Protein AF-A0A2N0WWR6-F1 (afdb_monomer_lite)

Structure (mmCIF, N/CA/C/O backbone):
data_AF-A0A2N0WWR6-F1
#
_entry.id   AF-A0A2N0WWR6-F1
#
loop_
_atom_site.group_PDB
_atom_site.id
_atom_site.type_symbol
_atom_site.label_atom_id
_atom_site.label_alt_id
_atom_site.label_comp_id
_atom_site.label_asym_id
_atom_site.label_entity_id
_atom_site.label_seq_id
_atom_site.pdbx_PDB_ins_code
_atom_site.Cartn_x
_atom_site.Cartn_y
_atom_site.Cartn_z
_atom_site.occupancy
_atom_site.B_iso_or_equiv
_atom_site.auth_seq_id
_atom_site.auth_comp_id
_atom_site.auth_asym_id
_atom_site.auth_atom_id
_atom_site.pdbx_PDB_model_num
ATOM 1 N N . MET A 1 1 ? 65.652 14.682 43.626 1.00 34.81 1 MET A N 1
ATOM 2 C CA . MET A 1 1 ? 66.755 14.558 42.649 1.00 34.81 1 MET A CA 1
ATOM 3 C C . MET A 1 1 ? 66.438 13.355 41.767 1.00 34.81 1 MET A C 1
ATOM 5 O O . MET A 1 1 ? 66.188 12.308 42.342 1.00 34.81 1 MET A O 1
ATOM 9 N N . ILE A 1 2 ? 66.451 13.535 40.434 1.00 35.78 2 ILE A N 1
ATOM 10 C CA . ILE A 1 2 ? 66.344 12.515 39.355 1.00 35.78 2 ILE A CA 1
ATOM 11 C C . ILE A 1 2 ? 64.888 12.050 39.078 1.00 35.78 2 ILE A C 1
ATOM 13 O O . ILE A 1 2 ? 64.318 11.355 39.902 1.00 35.78 2 ILE A O 1
ATOM 17 N N . ILE A 1 3 ? 64.113 12.521 38.082 1.00 35.75 3 ILE A N 1
ATOM 18 C CA . ILE A 1 3 ? 64.257 12.740 36.617 1.00 35.75 3 ILE A CA 1
ATOM 19 C C . ILE A 1 3 ? 64.211 11.442 35.775 1.00 35.75 3 ILE A C 1
ATOM 21 O O . ILE A 1 3 ? 65.162 10.674 35.818 1.00 35.75 3 ILE A O 1
ATOM 25 N N . LYS A 1 4 ? 63.184 11.375 34.890 1.00 35.47 4 LYS A N 1
ATOM 26 C CA . LYS A 1 4 ? 63.048 10.604 33.616 1.00 35.47 4 LYS A CA 1
ATOM 27 C C . LYS A 1 4 ? 62.853 9.081 33.774 1.00 35.47 4 LYS A C 1
ATOM 29 O O . LYS A 1 4 ? 63.454 8.486 34.644 1.00 35.47 4 LYS A O 1
ATOM 34 N N . THR A 1 5 ? 62.018 8.351 33.030 1.00 41.00 5 THR A N 1
ATOM 35 C CA . THR A 1 5 ? 61.467 8.436 31.660 1.00 41.00 5 THR A CA 1
ATOM 36 C C . THR A 1 5 ? 60.422 7.320 31.519 1.00 41.00 5 THR A C 1
ATOM 38 O O . THR A 1 5 ? 60.720 6.216 31.956 1.00 41.00 5 THR A O 1
ATOM 41 N N . ALA A 1 6 ? 59.288 7.559 30.850 1.00 39.81 6 ALA A N 1
ATOM 42 C CA . ALA A 1 6 ? 58.619 6.584 29.965 1.00 39.81 6 ALA A CA 1
ATOM 43 C C . ALA A 1 6 ? 57.331 7.202 29.389 1.00 39.81 6 ALA A C 1
ATOM 45 O O . ALA A 1 6 ? 56.219 6.834 29.748 1.00 39.81 6 ALA A O 1
ATOM 46 N N . ILE A 1 7 ? 57.488 8.181 28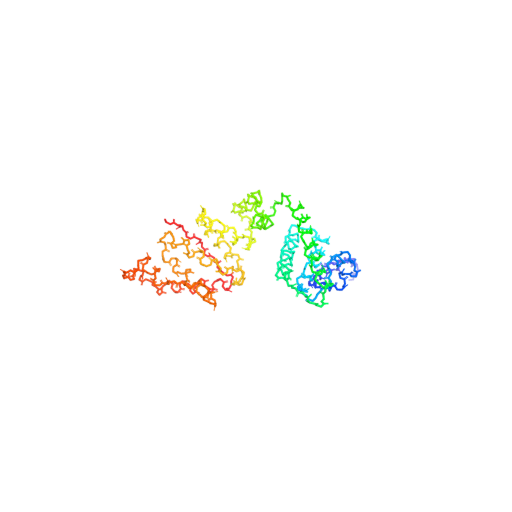.497 1.00 49.16 7 ILE A N 1
ATOM 47 C CA . ILE A 1 7 ? 56.442 8.523 27.530 1.00 49.16 7 ILE A CA 1
ATOM 48 C C . ILE A 1 7 ? 56.764 7.667 26.309 1.00 49.16 7 ILE A C 1
ATOM 50 O O . ILE A 1 7 ? 57.665 8.000 25.541 1.00 49.16 7 ILE A O 1
ATOM 54 N N . GLN A 1 8 ? 56.096 6.523 26.183 1.00 42.00 8 GLN A N 1
ATOM 55 C CA . GLN A 1 8 ? 56.099 5.740 24.955 1.00 42.00 8 GLN A CA 1
ATOM 56 C C . GLN A 1 8 ? 54.692 5.718 24.369 1.00 42.00 8 GLN A C 1
ATOM 58 O O . GLN A 1 8 ? 53.724 5.325 25.011 1.00 42.00 8 GLN A O 1
ATOM 63 N N . LEU A 1 9 ? 54.657 6.228 23.140 1.00 49.41 9 LEU A N 1
ATOM 64 C CA . LEU A 1 9 ? 53.650 6.130 22.099 1.00 49.41 9 LEU A CA 1
ATOM 65 C C . LEU A 1 9 ? 52.496 5.152 22.372 1.00 49.41 9 LEU A C 1
ATOM 67 O O . LEU A 1 9 ? 52.668 3.937 22.371 1.00 49.41 9 LEU A O 1
ATOM 71 N N . SER A 1 10 ? 51.282 5.690 22.398 1.00 40.28 10 SER A N 1
ATOM 72 C CA . SER A 1 10 ? 50.132 5.005 21.811 1.00 40.28 10 SER A CA 1
ATOM 73 C C . SER A 1 10 ? 49.439 5.977 20.871 1.00 40.28 10 SER A C 1
ATOM 75 O O . SER A 1 10 ? 48.631 6.813 21.265 1.00 40.28 10 SER A O 1
ATOM 77 N N . ILE A 1 11 ? 49.852 5.882 19.607 1.00 52.00 11 ILE A N 1
ATOM 78 C CA . ILE A 1 11 ? 49.141 6.387 18.437 1.00 52.00 11 ILE A CA 1
ATOM 79 C C . ILE A 1 11 ? 47.843 5.576 18.372 1.00 52.00 11 ILE A C 1
ATOM 81 O O . ILE A 1 11 ? 47.809 4.483 17.813 1.00 52.00 11 ILE A O 1
ATOM 85 N N . VAL A 1 12 ? 46.786 6.064 19.019 1.00 49.03 12 VAL A N 1
ATOM 86 C CA . VAL A 1 12 ? 45.444 5.499 18.865 1.00 49.03 12 VAL A CA 1
ATOM 87 C C . VAL A 1 12 ? 44.827 6.139 17.631 1.00 49.03 12 VAL A C 1
ATOM 89 O O . VAL A 1 12 ? 44.309 7.248 17.671 1.00 49.03 12 VAL A O 1
ATOM 92 N N . SER A 1 13 ? 45.009 5.428 16.519 1.00 54.25 13 SER A N 1
ATOM 93 C CA . SER A 1 13 ? 44.052 5.216 15.431 1.00 54.25 13 SER A CA 1
ATOM 94 C C . SER A 1 13 ? 42.841 6.165 15.414 1.00 54.25 13 SER A C 1
ATOM 96 O O . SER A 1 13 ? 41.765 5.841 15.912 1.00 54.25 13 SER A O 1
ATOM 98 N N . VAL A 1 14 ? 43.017 7.333 14.790 1.00 55.16 14 VAL A N 1
ATOM 99 C CA . VAL A 1 14 ? 41.922 8.186 14.302 1.00 55.16 14 VAL A CA 1
ATOM 100 C C . VAL A 1 14 ? 41.937 8.100 12.779 1.00 55.16 14 VAL A C 1
ATOM 102 O O . VAL A 1 14 ? 42.359 9.019 12.091 1.00 55.16 14 VAL A O 1
ATOM 105 N N . THR A 1 15 ? 41.532 6.952 12.240 1.00 52.91 15 THR A N 1
ATOM 106 C CA . THR A 1 15 ? 41.285 6.773 10.800 1.00 52.91 15 THR A CA 1
ATOM 107 C C . THR A 1 15 ? 40.199 5.724 10.592 1.00 52.91 15 THR A C 1
ATOM 109 O O . THR A 1 15 ? 40.488 4.615 10.158 1.00 52.91 15 THR A O 1
ATOM 112 N N . MET A 1 16 ? 38.946 6.047 10.933 1.00 51.59 16 MET A N 1
ATOM 113 C CA . MET A 1 16 ? 37.780 5.314 10.410 1.00 51.59 16 MET A CA 1
ATOM 114 C C . MET A 1 16 ? 36.457 6.075 10.616 1.00 51.59 16 MET A C 1
ATOM 116 O O . MET A 1 16 ? 35.507 5.564 11.193 1.00 51.59 16 MET A O 1
ATOM 120 N N . LEU A 1 17 ? 36.383 7.325 10.147 1.00 51.38 17 LEU A N 1
ATOM 121 C CA . LEU A 1 17 ? 35.126 8.095 10.116 1.00 51.38 17 LEU A CA 1
ATOM 122 C C . LEU A 1 17 ? 34.870 8.756 8.754 1.00 51.38 17 LEU A C 1
ATOM 124 O O . LEU A 1 17 ? 34.365 9.869 8.683 1.00 51.38 17 LEU A O 1
ATOM 128 N N . LEU A 1 18 ? 35.211 8.077 7.655 1.00 52.59 18 LEU A N 1
ATOM 129 C CA . LEU A 1 18 ? 34.896 8.547 6.301 1.00 52.59 18 LEU A CA 1
ATOM 130 C C . LEU A 1 18 ? 34.497 7.384 5.382 1.00 52.59 18 LEU A C 1
ATOM 132 O O . LEU A 1 18 ? 35.187 7.104 4.414 1.00 52.59 18 LEU A O 1
ATOM 136 N N . THR A 1 19 ? 33.388 6.703 5.681 1.00 51.00 19 THR A N 1
ATOM 137 C CA . THR A 1 19 ? 32.567 6.007 4.664 1.00 51.00 19 THR A CA 1
ATOM 138 C C . THR A 1 19 ? 31.103 5.968 5.116 1.00 51.00 19 THR A C 1
ATOM 140 O O . THR A 1 19 ? 30.573 4.944 5.517 1.00 51.00 19 THR A O 1
ATOM 143 N N . ALA A 1 20 ? 30.443 7.123 5.097 1.00 45.06 20 ALA A N 1
ATOM 144 C CA . ALA A 1 20 ? 28.981 7.205 5.109 1.00 45.06 20 ALA A CA 1
ATOM 145 C C . ALA A 1 20 ? 28.569 8.553 4.507 1.00 45.06 20 ALA A C 1
ATOM 147 O O . ALA A 1 20 ? 28.071 9.445 5.185 1.00 45.06 20 ALA A O 1
ATOM 148 N N . CYS A 1 21 ? 28.872 8.731 3.225 1.00 45.75 21 CYS A N 1
ATOM 149 C CA . CYS A 1 21 ? 28.360 9.840 2.433 1.00 45.75 21 CYS A CA 1
ATOM 150 C C . CYS A 1 21 ? 27.962 9.279 1.066 1.00 45.75 21 CYS A C 1
ATOM 152 O O . CYS A 1 21 ? 28.586 9.575 0.059 1.00 45.75 21 CYS A O 1
ATOM 154 N N . ASP A 1 22 ? 26.969 8.391 1.058 1.00 41.00 22 ASP A N 1
ATOM 155 C CA . ASP A 1 22 ? 26.228 8.043 -0.166 1.00 41.00 22 ASP A CA 1
ATOM 156 C C . ASP A 1 22 ? 24.753 8.461 -0.011 1.00 41.00 22 ASP A C 1
ATOM 158 O O . ASP A 1 22 ? 23.812 7.844 -0.500 1.00 41.00 22 ASP A O 1
ATOM 162 N N . SER A 1 23 ? 24.542 9.537 0.752 1.00 39.34 23 SER A N 1
ATOM 163 C CA . SER A 1 23 ? 23.249 10.180 0.920 1.00 39.34 23 SER A CA 1
ATOM 164 C C . SER A 1 23 ? 22.913 10.945 -0.362 1.00 39.34 23 SER A C 1
ATOM 166 O O . SER A 1 23 ? 23.506 11.991 -0.625 1.00 39.34 23 SER A O 1
ATOM 168 N N . PHE A 1 24 ? 21.936 10.424 -1.108 1.00 39.66 24 PHE A N 1
ATOM 169 C CA . PHE A 1 24 ? 21.322 10.994 -2.315 1.00 39.66 24 PHE A CA 1
ATOM 170 C C . PHE A 1 24 ? 22.119 10.836 -3.618 1.00 39.66 24 PHE A C 1
ATOM 172 O O . PHE A 1 24 ? 22.445 11.816 -4.290 1.00 39.66 24 PHE A O 1
ATOM 179 N N . ARG A 1 25 ? 22.323 9.588 -4.061 1.00 50.16 25 ARG A N 1
ATOM 180 C CA . ARG A 1 25 ? 22.586 9.297 -5.480 1.00 50.16 25 ARG A CA 1
ATOM 181 C C . ARG A 1 25 ? 21.339 9.615 -6.306 1.00 50.16 25 ARG A C 1
ATOM 183 O O . ARG A 1 25 ? 20.580 8.733 -6.672 1.00 50.16 25 ARG A O 1
ATOM 190 N N . ASN A 1 26 ? 21.097 10.888 -6.600 1.00 54.91 26 ASN A N 1
ATOM 191 C CA . ASN A 1 26 ? 20.260 11.264 -7.735 1.00 54.91 26 ASN A CA 1
ATOM 192 C C . ASN A 1 26 ? 21.135 11.172 -8.982 1.00 54.91 26 ASN A C 1
ATOM 194 O O . ASN A 1 26 ? 21.568 12.194 -9.515 1.00 54.91 26 ASN A O 1
ATOM 198 N N . ASP A 1 27 ? 21.450 9.942 -9.396 1.00 71.56 27 ASP A N 1
ATOM 199 C CA . ASP A 1 27 ? 22.307 9.724 -10.553 1.00 71.56 27 ASP A CA 1
ATOM 200 C C . ASP A 1 27 ? 21.646 10.382 -11.776 1.00 71.56 27 ASP A C 1
ATOM 202 O O . ASP A 1 27 ? 20.504 10.083 -12.165 1.00 71.56 27 ASP A O 1
ATOM 206 N N . ASP A 1 28 ? 22.346 11.380 -12.326 1.00 85.88 28 ASP A N 1
ATOM 207 C CA . ASP A 1 28 ? 21.869 12.115 -13.486 1.00 85.88 28 ASP A CA 1
ATOM 208 C C . ASP A 1 28 ? 21.715 11.146 -14.657 1.00 85.88 28 ASP A C 1
ATOM 210 O O . ASP A 1 28 ? 22.593 10.330 -14.943 1.00 85.88 28 ASP A O 1
ATOM 214 N N . ILE A 1 29 ? 20.595 11.257 -15.372 1.00 89.81 29 ILE A N 1
ATOM 215 C CA . ILE A 1 29 ? 20.265 10.326 -16.452 1.00 89.81 29 ILE A CA 1
ATOM 216 C C . ILE A 1 29 ? 21.329 10.343 -17.553 1.00 89.81 29 ILE A C 1
ATOM 218 O O . ILE A 1 29 ? 21.577 9.316 -18.179 1.00 89.81 29 ILE A O 1
ATOM 222 N N . ASN A 1 30 ? 21.976 11.491 -17.793 1.00 90.06 30 ASN A N 1
ATOM 223 C CA . ASN A 1 30 ? 23.023 11.572 -18.805 1.00 90.06 30 ASN A CA 1
ATOM 224 C C . ASN A 1 30 ? 24.281 10.829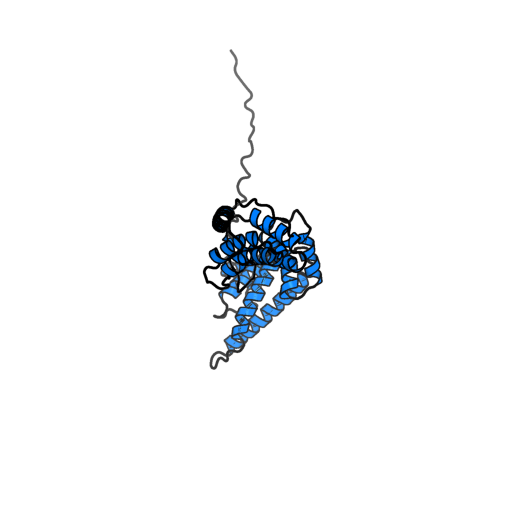 -18.356 1.00 90.06 30 ASN A C 1
ATOM 226 O O . ASN A 1 30 ? 24.912 10.192 -19.194 1.00 90.06 30 ASN A O 1
ATOM 230 N N . SER A 1 31 ? 24.614 10.870 -17.063 1.00 91.19 31 SER A N 1
ATOM 231 C CA . SER A 1 31 ? 25.711 10.083 -16.492 1.00 91.19 31 SER A CA 1
ATOM 232 C C . SER A 1 31 ? 25.425 8.587 -16.609 1.00 91.19 31 SER A C 1
ATOM 234 O O . SER A 1 31 ? 26.233 7.870 -17.191 1.00 91.19 31 SER A O 1
ATOM 236 N N . ILE A 1 32 ? 24.230 8.134 -16.204 1.00 93.69 32 ILE A N 1
ATOM 237 C CA . ILE A 1 32 ? 23.824 6.723 -16.341 1.00 93.69 32 ILE A CA 1
ATOM 238 C C . ILE A 1 32 ? 23.940 6.263 -17.799 1.00 93.69 32 ILE A C 1
ATOM 240 O O . ILE A 1 32 ? 24.565 5.247 -18.083 1.00 93.69 32 ILE A O 1
ATOM 244 N N . CYS A 1 33 ? 23.384 7.024 -18.747 1.00 94.00 33 CYS A N 1
ATOM 245 C CA . CYS A 1 33 ? 23.435 6.653 -20.162 1.00 94.00 33 CYS A CA 1
ATOM 246 C C . CYS A 1 33 ? 24.838 6.754 -20.777 1.00 94.00 33 CYS A C 1
ATOM 248 O O . CYS A 1 33 ? 25.080 6.158 -21.825 1.00 94.00 33 CYS A O 1
ATOM 250 N N . LYS A 1 34 ? 25.747 7.534 -20.186 1.00 92.94 34 LYS A N 1
ATOM 251 C CA . LYS A 1 34 ? 27.145 7.607 -20.620 1.00 92.94 34 LYS A CA 1
ATOM 252 C C . LYS A 1 34 ? 27.920 6.377 -20.152 1.00 92.94 34 LYS A C 1
ATOM 254 O O . LYS A 1 34 ? 28.684 5.823 -20.937 1.00 92.94 34 LYS A O 1
ATOM 259 N N . ASP A 1 35 ? 27.700 5.963 -18.908 1.00 92.00 35 ASP A N 1
ATOM 260 C CA . ASP A 1 35 ? 28.447 4.879 -18.266 1.00 92.00 35 ASP A CA 1
ATOM 261 C C . ASP A 1 35 ? 27.850 3.492 -18.566 1.00 92.00 35 ASP A C 1
ATOM 263 O O . ASP A 1 35 ? 28.549 2.483 -18.530 1.00 92.00 35 ASP A O 1
ATOM 267 N N . SER A 1 36 ? 26.554 3.420 -18.879 1.00 93.12 36 SER A N 1
ATOM 268 C CA . SER A 1 36 ? 25.828 2.203 -19.270 1.00 93.12 36 SER A CA 1
ATOM 269 C C . SER A 1 36 ? 24.854 2.502 -20.423 1.00 93.12 36 SER A C 1
ATOM 271 O O . SER A 1 36 ? 23.633 2.542 -20.225 1.00 93.12 36 SER A O 1
ATOM 273 N N . PRO A 1 37 ? 25.367 2.762 -21.643 1.00 94.19 37 PRO A N 1
ATOM 274 C CA . PRO A 1 37 ? 24.555 3.156 -22.796 1.00 94.19 37 PRO A CA 1
ATOM 275 C C . PRO A 1 37 ? 23.486 2.126 -23.180 1.00 94.19 37 PRO A C 1
ATOM 277 O O . PRO A 1 37 ? 22.426 2.502 -23.687 1.00 94.19 37 PRO A O 1
ATOM 280 N N . GLU A 1 38 ? 23.715 0.846 -22.896 1.00 93.06 38 GLU A N 1
ATOM 281 C CA . GLU A 1 38 ? 22.763 -0.241 -23.117 1.00 93.06 38 GLU A CA 1
ATOM 282 C C . GLU A 1 38 ? 21.457 -0.077 -22.327 1.00 93.06 38 GLU A C 1
ATOM 284 O O . GLU A 1 38 ? 20.413 -0.492 -22.818 1.00 93.06 38 GLU A O 1
ATOM 289 N N . LEU A 1 39 ? 21.475 0.600 -21.170 1.00 93.88 39 LEU A N 1
ATOM 290 C CA . LEU A 1 39 ? 20.269 0.858 -20.368 1.00 93.88 39 LEU A CA 1
ATOM 291 C C . LEU A 1 39 ? 19.348 1.914 -20.995 1.00 93.88 39 LEU A C 1
ATOM 293 O O . LEU A 1 39 ? 18.201 2.073 -20.574 1.00 93.88 39 LEU A O 1
ATOM 297 N N . CYS A 1 40 ? 19.856 2.668 -21.972 1.00 94.25 40 CYS A N 1
ATOM 298 C CA . CYS A 1 40 ? 19.168 3.805 -22.575 1.00 94.25 40 CYS A CA 1
ATOM 299 C C . CYS A 1 40 ? 18.901 3.644 -24.073 1.00 94.25 40 CYS A C 1
ATOM 301 O O . CYS A 1 40 ? 18.028 4.340 -24.602 1.00 94.25 40 CYS A O 1
ATOM 303 N N . ALA A 1 41 ? 19.690 2.814 -24.760 1.00 92.50 41 ALA A N 1
ATOM 304 C CA . ALA A 1 41 ? 19.685 2.691 -26.214 1.00 92.50 41 ALA A CA 1
ATOM 305 C C . ALA A 1 41 ? 18.438 1.972 -26.754 1.00 92.50 41 ALA A C 1
ATOM 307 O O . ALA A 1 41 ? 17.947 2.325 -27.827 1.00 92.50 41 ALA A O 1
ATOM 308 N N . ASP A 1 42 ? 17.920 1.005 -26.000 1.00 92.38 42 ASP A N 1
ATOM 309 C CA . ASP A 1 42 ? 16.758 0.173 -26.332 1.00 92.38 42 ASP A CA 1
ATOM 310 C C . ASP A 1 42 ? 15.404 0.849 -26.039 1.00 92.38 42 ASP A C 1
ATOM 312 O O . ASP A 1 42 ? 14.374 0.412 -26.552 1.00 92.38 42 ASP A O 1
ATOM 316 N N . ILE A 1 43 ? 15.403 1.950 -25.275 1.00 93.50 43 ILE A N 1
ATOM 317 C CA . ILE A 1 43 ? 14.218 2.771 -24.998 1.00 93.50 43 ILE A CA 1
ATOM 318 C C . ILE A 1 43 ? 14.393 4.167 -25.607 1.00 93.50 43 ILE A C 1
ATOM 320 O O . ILE A 1 43 ? 15.053 5.064 -25.059 1.00 93.50 43 ILE A O 1
ATOM 324 N N . HIS A 1 44 ? 13.739 4.402 -26.741 1.00 92.69 44 HIS A N 1
ATOM 325 C CA . HIS A 1 44 ? 13.858 5.624 -27.524 1.00 92.69 44 HIS A CA 1
ATOM 326 C C . HIS A 1 44 ? 13.397 6.876 -26.772 1.00 92.69 44 HIS A C 1
ATOM 328 O O . HIS A 1 44 ? 12.395 6.893 -26.053 1.00 92.69 44 HIS A O 1
ATOM 334 N N . LYS A 1 45 ? 14.101 7.987 -27.013 1.00 91.12 45 LYS A N 1
ATOM 335 C CA . LYS A 1 45 ? 13.694 9.313 -26.543 1.00 91.12 45 LYS A CA 1
ATOM 336 C C . LYS A 1 45 ? 12.535 9.833 -27.397 1.00 91.12 45 LYS A C 1
ATOM 338 O O . LYS A 1 45 ? 12.727 10.229 -28.548 1.00 91.12 45 LYS A O 1
ATOM 343 N N . ILE A 1 46 ? 11.346 9.859 -26.807 1.00 87.44 46 ILE A N 1
ATOM 344 C CA . ILE A 1 46 ? 10.146 10.506 -27.346 1.00 87.44 46 ILE A CA 1
ATOM 345 C C . ILE A 1 46 ? 9.643 11.560 -26.349 1.00 87.44 46 ILE A C 1
ATOM 347 O O . ILE A 1 46 ? 10.083 11.598 -25.201 1.00 87.44 46 ILE A O 1
ATOM 351 N N . GLY A 1 47 ? 8.774 12.467 -26.801 1.00 84.81 47 GLY A N 1
ATOM 352 C CA . GLY A 1 47 ? 8.189 13.485 -25.918 1.00 84.81 47 GLY A CA 1
ATOM 353 C C . GLY A 1 47 ? 7.187 12.909 -24.913 1.00 84.81 47 GLY A C 1
ATOM 354 O O . GLY A 1 47 ? 7.024 13.460 -23.831 1.00 84.81 47 GLY A O 1
ATOM 355 N N . ASP A 1 48 ? 6.544 11.796 -25.266 1.00 85.94 48 ASP A N 1
ATOM 356 C CA . ASP A 1 48 ? 5.554 11.113 -24.430 1.00 85.94 48 ASP A CA 1
ATOM 357 C C . ASP A 1 48 ? 6.241 10.313 -23.321 1.00 85.94 48 ASP A C 1
ATOM 359 O O . ASP A 1 48 ? 7.338 9.792 -23.527 1.00 85.94 48 ASP A O 1
ATOM 363 N N . CYS A 1 49 ? 5.603 10.202 -22.154 1.00 91.62 49 CYS A N 1
ATOM 364 C CA . CYS A 1 49 ? 6.076 9.356 -21.052 1.00 91.62 49 CYS A CA 1
ATOM 365 C C . CYS A 1 49 ? 7.548 9.592 -20.663 1.00 91.62 49 CYS A C 1
ATOM 367 O O . CYS A 1 49 ? 8.222 8.692 -20.167 1.00 91.62 49 CYS A O 1
ATOM 369 N N . ARG A 1 50 ? 8.078 10.805 -20.896 1.00 92.62 50 ARG A N 1
ATOM 370 C CA . ARG A 1 50 ? 9.500 11.128 -20.691 1.00 92.62 50 ARG A CA 1
ATOM 371 C C . ARG A 1 50 ? 9.944 10.880 -19.248 1.00 92.62 50 ARG A C 1
ATOM 373 O O . ARG A 1 50 ? 11.055 10.396 -19.029 1.00 92.62 50 ARG A O 1
ATOM 380 N N . PHE A 1 51 ? 9.096 11.229 -18.281 1.00 93.38 51 PHE A N 1
ATOM 381 C CA . PHE A 1 51 ? 9.382 11.028 -16.862 1.00 93.38 51 PHE A CA 1
ATOM 382 C C . PHE A 1 51 ? 9.448 9.539 -16.520 1.00 93.38 51 PHE A C 1
ATOM 384 O O . PHE A 1 51 ? 10.480 9.101 -16.025 1.00 93.38 51 PHE A O 1
ATOM 391 N N . LYS A 1 52 ? 8.440 8.755 -16.923 1.00 95.50 52 LYS A N 1
ATOM 392 C CA . LYS A 1 52 ? 8.410 7.293 -16.743 1.00 95.50 52 LYS A CA 1
ATOM 393 C C . LYS A 1 52 ? 9.570 6.572 -17.442 1.00 95.50 52 LYS A C 1
ATOM 395 O O . LYS A 1 52 ? 10.211 5.707 -16.869 1.00 95.50 52 LYS A O 1
ATOM 400 N N . ARG A 1 53 ? 9.971 7.018 -18.639 1.00 95.31 53 ARG A N 1
ATOM 401 C CA . ARG A 1 53 ? 11.207 6.526 -19.279 1.00 95.31 53 ARG A CA 1
ATOM 402 C C . ARG A 1 53 ? 12.431 6.732 -18.380 1.00 95.31 53 ARG A C 1
ATOM 404 O O . ARG A 1 53 ? 13.335 5.908 -18.361 1.00 95.31 53 ARG A O 1
ATOM 411 N N . THR A 1 54 ? 12.507 7.874 -17.702 1.00 94.62 54 THR A N 1
ATOM 412 C CA . THR A 1 54 ? 13.664 8.213 -16.865 1.00 94.62 54 THR A CA 1
ATOM 413 C C . THR A 1 54 ? 13.686 7.356 -15.604 1.00 94.62 54 THR A C 1
ATOM 415 O O . THR A 1 54 ? 14.759 6.918 -15.199 1.00 94.62 54 THR A O 1
ATOM 418 N N . THR A 1 55 ? 12.525 7.090 -15.008 1.00 95.75 55 THR A N 1
ATOM 419 C CA . THR A 1 55 ? 12.418 6.241 -13.820 1.00 95.75 55 THR A CA 1
ATOM 420 C C . THR A 1 55 ? 12.710 4.775 -14.144 1.00 95.75 55 THR A C 1
ATOM 422 O O . THR A 1 55 ? 13.521 4.185 -13.438 1.00 95.75 55 THR A O 1
ATOM 425 N N . VAL A 1 56 ? 12.241 4.242 -15.282 1.00 96.94 56 VAL A N 1
ATOM 426 C CA . VAL A 1 56 ? 12.641 2.903 -15.769 1.00 96.94 56 VAL A CA 1
ATOM 427 C C . VAL A 1 56 ? 14.155 2.784 -15.918 1.00 96.94 56 VAL A C 1
ATOM 429 O O . VAL A 1 56 ? 14.745 1.829 -15.429 1.00 96.94 56 VAL A O 1
ATOM 432 N N . ILE A 1 57 ? 14.818 3.753 -16.558 1.00 96.50 57 ILE A N 1
ATOM 433 C CA . ILE A 1 57 ? 16.278 3.687 -16.747 1.00 96.50 57 ILE A CA 1
ATOM 434 C C . ILE A 1 57 ? 17.011 3.688 -15.400 1.00 96.50 57 ILE A C 1
ATOM 436 O O . ILE A 1 57 ? 17.966 2.934 -15.227 1.00 96.50 57 ILE A O 1
ATOM 440 N N . ARG A 1 58 ? 16.562 4.504 -14.439 1.00 96.00 58 ARG A N 1
ATOM 441 C CA . ARG A 1 58 ? 17.141 4.506 -13.089 1.00 96.00 58 ARG A CA 1
ATOM 442 C C . ARG A 1 58 ? 16.902 3.186 -12.369 1.00 96.00 58 ARG A C 1
ATOM 444 O O . ARG A 1 58 ? 17.836 2.655 -11.785 1.00 96.00 58 ARG A O 1
ATOM 451 N N . ALA A 1 59 ? 15.694 2.636 -12.441 1.00 96.31 59 ALA A N 1
ATOM 452 C CA . ALA A 1 59 ? 15.385 1.360 -11.811 1.00 96.31 59 ALA A CA 1
ATOM 453 C C . ALA A 1 59 ? 16.224 0.220 -12.404 1.00 96.31 59 ALA A C 1
ATOM 455 O O . ALA A 1 59 ? 16.815 -0.542 -11.649 1.00 96.31 59 ALA A O 1
ATOM 456 N N . ARG A 1 60 ? 16.386 0.177 -13.735 1.00 96.50 60 ARG A N 1
ATOM 457 C CA . ARG A 1 60 ? 17.292 -0.773 -14.406 1.00 96.50 60 ARG A CA 1
ATOM 458 C C . ARG A 1 60 ? 18.737 -0.612 -13.944 1.00 96.50 60 ARG A C 1
ATOM 460 O O . ARG A 1 60 ? 19.455 -1.593 -13.802 1.00 96.50 60 ARG A O 1
ATOM 467 N N . TYR A 1 61 ? 19.179 0.627 -13.739 1.00 96.00 61 TYR A N 1
ATOM 468 C CA . TYR A 1 61 ? 20.523 0.904 -13.250 1.00 96.00 61 TYR A CA 1
ATOM 469 C C . TYR A 1 61 ? 20.725 0.379 -11.823 1.00 96.00 61 TYR A C 1
ATOM 471 O O . TYR A 1 61 ? 21.689 -0.346 -11.598 1.00 96.00 61 TYR A O 1
ATOM 479 N N . TYR A 1 62 ? 19.811 0.669 -10.890 1.00 95.31 62 TYR A N 1
ATOM 480 C CA . TYR A 1 62 ? 19.912 0.175 -9.511 1.00 95.31 62 TYR A CA 1
ATOM 481 C C . TYR A 1 62 ? 19.795 -1.342 -9.410 1.00 95.31 62 TYR A C 1
ATOM 483 O O . TYR A 1 62 ? 20.572 -1.949 -8.684 1.00 95.31 62 TYR A O 1
ATOM 491 N N . ASP A 1 63 ? 18.907 -1.959 -10.187 1.00 95.44 63 ASP A N 1
ATOM 492 C CA . ASP A 1 63 ? 18.804 -3.419 -10.256 1.00 95.44 63 ASP A CA 1
ATOM 493 C C . ASP A 1 63 ? 20.106 -4.062 -10.769 1.00 95.44 63 ASP A C 1
ATOM 495 O O . ASP A 1 63 ? 20.528 -5.105 -10.282 1.00 95.44 63 ASP A O 1
ATOM 499 N N . LYS A 1 64 ? 20.819 -3.388 -11.686 1.00 94.38 64 LYS A N 1
ATOM 500 C CA . LYS A 1 64 ? 22.121 -3.837 -12.200 1.00 94.38 64 LYS A CA 1
ATOM 501 C C . LYS A 1 64 ? 23.261 -3.681 -11.187 1.00 94.38 64 LYS A C 1
ATOM 503 O O . LYS A 1 64 ? 24.111 -4.565 -11.101 1.00 94.38 64 LYS A O 1
ATOM 508 N N . ILE A 1 65 ? 23.353 -2.542 -10.494 1.00 94.31 65 ILE A N 1
ATOM 509 C CA . ILE A 1 65 ? 24.493 -2.253 -9.599 1.00 94.31 65 ILE A CA 1
ATOM 510 C C . ILE A 1 65 ? 24.303 -2.801 -8.182 1.00 94.31 65 ILE A C 1
ATOM 512 O O . ILE A 1 65 ? 25.287 -3.048 -7.489 1.00 94.31 65 ILE A O 1
ATOM 516 N N . GLU A 1 66 ? 23.054 -3.001 -7.769 1.00 94.69 66 GLU A N 1
ATOM 517 C CA . GLU A 1 66 ? 22.664 -3.522 -6.464 1.00 94.69 66 GLU A CA 1
ATOM 518 C C . GLU A 1 66 ? 21.482 -4.501 -6.630 1.00 94.69 66 GLU A C 1
ATOM 520 O O . GLU A 1 66 ? 20.341 -4.177 -6.277 1.00 94.69 66 GLU A O 1
ATOM 525 N N . PRO A 1 67 ? 21.723 -5.704 -7.189 1.00 93.81 67 PRO A N 1
ATOM 526 C CA . PRO A 1 67 ? 20.663 -6.688 -7.381 1.00 93.81 67 PRO A CA 1
ATOM 527 C C . PRO A 1 67 ? 20.034 -7.091 -6.043 1.00 93.81 67 PRO A C 1
ATOM 529 O O . PRO A 1 67 ? 20.717 -7.573 -5.137 1.00 93.81 67 PRO A O 1
ATOM 532 N N . SER A 1 68 ? 18.724 -6.893 -5.913 1.00 94.50 68 SER A N 1
ATOM 533 C CA . SER A 1 68 ? 17.938 -7.277 -4.737 1.00 94.50 68 SER A CA 1
ATOM 534 C C . SER A 1 68 ? 16.470 -7.452 -5.117 1.00 94.50 68 SER A C 1
ATOM 536 O O . SER A 1 68 ? 16.006 -6.831 -6.071 1.00 94.50 68 SER A O 1
ATOM 538 N N . GLU A 1 69 ? 15.709 -8.240 -4.353 1.00 92.81 69 GLU A N 1
ATOM 539 C CA . GLU A 1 69 ? 14.264 -8.408 -4.595 1.00 92.81 69 GLU A CA 1
ATOM 540 C C . GLU A 1 69 ? 13.506 -7.065 -4.490 1.00 92.81 69 GLU A C 1
ATOM 542 O O . GLU A 1 69 ? 12.536 -6.839 -5.215 1.00 92.81 69 GLU A O 1
ATOM 547 N N . ASP A 1 70 ? 13.988 -6.119 -3.670 1.00 92.25 70 ASP A N 1
ATOM 548 C CA . ASP A 1 70 ? 13.425 -4.765 -3.591 1.00 92.25 70 ASP A CA 1
ATOM 549 C C . ASP A 1 70 ? 13.687 -3.943 -4.863 1.00 92.25 70 ASP A C 1
ATOM 551 O O . ASP A 1 70 ? 12.757 -3.332 -5.398 1.00 92.25 70 ASP A O 1
ATOM 555 N N . ASN A 1 71 ? 14.918 -3.944 -5.387 1.00 95.06 71 ASN A N 1
ATOM 556 C CA . ASN A 1 71 ? 15.235 -3.247 -6.638 1.00 95.06 71 ASN A CA 1
ATOM 557 C C . ASN A 1 71 ? 14.562 -3.910 -7.848 1.00 95.06 71 ASN A C 1
ATOM 559 O O . ASN A 1 71 ? 14.013 -3.199 -8.692 1.00 95.06 71 ASN A O 1
ATOM 563 N N . GLN A 1 72 ? 14.456 -5.238 -7.859 1.00 95.88 72 GLN A N 1
ATOM 564 C CA . GLN A 1 72 ? 13.695 -5.988 -8.855 1.00 95.88 72 GLN A CA 1
ATOM 565 C C . GLN A 1 72 ? 12.210 -5.603 -8.827 1.00 95.88 72 GLN A C 1
ATOM 567 O O . GLN A 1 72 ? 11.629 -5.295 -9.869 1.00 95.88 72 GLN A O 1
ATOM 572 N N . ARG A 1 73 ? 11.592 -5.534 -7.641 1.00 95.31 73 ARG A N 1
ATOM 573 C CA . ARG A 1 73 ? 10.203 -5.079 -7.477 1.00 95.31 73 ARG A CA 1
ATOM 574 C C . ARG A 1 73 ? 10.016 -3.625 -7.917 1.00 95.31 73 ARG A C 1
ATOM 576 O O . ARG A 1 73 ? 8.997 -3.300 -8.524 1.00 95.31 73 ARG A O 1
ATOM 583 N N . LYS A 1 74 ? 10.966 -2.730 -7.620 1.00 95.44 74 LYS A N 1
ATOM 584 C CA . LYS A 1 74 ? 10.933 -1.340 -8.115 1.00 95.44 74 LYS A CA 1
ATOM 585 C C . LYS A 1 74 ? 10.996 -1.300 -9.639 1.00 95.44 74 LYS A C 1
ATOM 587 O O . LYS A 1 74 ? 10.190 -0.600 -10.238 1.00 95.44 74 LYS A O 1
ATOM 592 N N . LEU A 1 75 ? 11.887 -2.071 -10.262 1.00 97.38 75 LEU A N 1
ATOM 593 C CA . LEU A 1 75 ? 11.984 -2.155 -11.718 1.00 97.38 75 LEU A CA 1
ATOM 594 C C . LEU A 1 75 ? 10.678 -2.647 -12.351 1.00 97.38 75 LEU A C 1
ATOM 596 O O . LEU A 1 75 ? 10.195 -2.020 -13.291 1.00 97.38 75 LEU A O 1
ATOM 600 N N . LEU A 1 76 ? 10.072 -3.700 -11.800 1.00 97.31 76 LEU A N 1
ATOM 601 C CA . LEU A 1 76 ? 8.762 -4.186 -12.238 1.00 97.31 76 LEU A CA 1
ATOM 602 C C . LEU A 1 76 ? 7.682 -3.092 -12.157 1.00 97.31 76 LEU A C 1
ATOM 604 O O . LEU A 1 76 ? 6.969 -2.863 -13.130 1.00 97.31 76 LEU A O 1
ATOM 608 N N . ASN A 1 77 ? 7.589 -2.360 -11.042 1.00 95.94 77 ASN A N 1
ATOM 609 C CA . ASN A 1 77 ? 6.630 -1.253 -10.915 1.00 95.94 77 ASN A CA 1
ATOM 610 C C . ASN A 1 77 ? 6.874 -0.149 -11.958 1.00 95.94 77 ASN A C 1
ATOM 612 O O . ASN A 1 77 ? 5.934 0.320 -12.593 1.00 95.94 77 ASN A O 1
ATOM 616 N N . GLU A 1 78 ? 8.127 0.257 -12.163 1.00 97.56 78 GLU A N 1
ATOM 617 C CA . GLU A 1 78 ? 8.458 1.320 -13.118 1.00 97.56 78 GLU A CA 1
ATOM 618 C C . GLU A 1 78 ? 8.180 0.906 -14.569 1.00 97.56 78 GLU A C 1
ATOM 620 O O . GLU A 1 78 ? 7.751 1.733 -15.378 1.00 97.56 78 GLU A O 1
ATOM 625 N N . LEU A 1 79 ? 8.389 -0.372 -14.909 1.00 97.31 79 LEU A N 1
ATOM 626 C CA . LEU A 1 79 ? 8.022 -0.922 -16.214 1.00 97.31 79 LEU A CA 1
ATOM 627 C C . LEU A 1 79 ? 6.501 -0.920 -16.415 1.00 97.31 79 LEU A C 1
ATOM 629 O O . LEU A 1 79 ? 6.050 -0.455 -17.460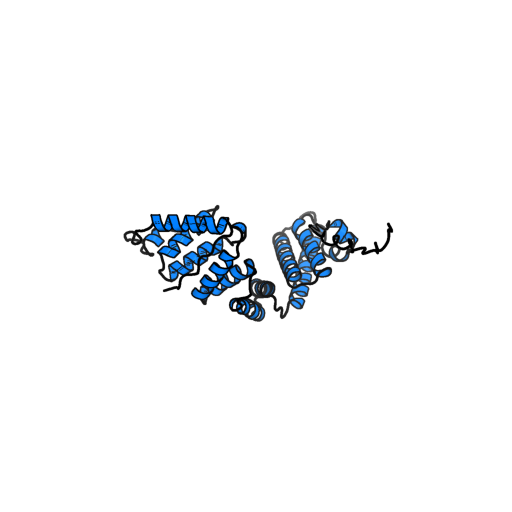 1.00 97.31 79 LEU A O 1
ATOM 633 N N . ASP A 1 80 ? 5.720 -1.341 -15.416 1.00 95.31 80 ASP A N 1
ATOM 634 C CA . ASP A 1 80 ? 4.246 -1.356 -15.460 1.00 95.31 80 ASP A CA 1
ATOM 635 C C . ASP A 1 80 ? 3.674 0.057 -15.681 1.00 95.31 80 ASP A C 1
ATOM 637 O O . ASP A 1 80 ? 2.846 0.304 -16.565 1.00 95.31 80 ASP A O 1
ATOM 641 N N . GLU A 1 81 ? 4.196 1.041 -14.946 1.00 95.75 81 GLU A N 1
ATOM 642 C CA . GLU A 1 81 ? 3.805 2.443 -15.104 1.00 95.75 81 GLU A CA 1
ATOM 643 C C . GLU A 1 81 ? 4.222 3.026 -16.462 1.00 95.75 81 GLU A C 1
ATOM 645 O O . GLU A 1 81 ? 3.524 3.877 -17.032 1.00 95.75 81 GLU A O 1
ATOM 650 N N . TYR A 1 82 ? 5.369 2.598 -16.995 1.00 96.06 82 TYR A N 1
ATOM 651 C CA . TYR A 1 82 ? 5.825 3.033 -18.308 1.00 96.06 82 TYR A CA 1
ATOM 652 C C . TYR A 1 82 ? 4.983 2.435 -19.436 1.00 96.06 82 TYR A C 1
ATOM 654 O O . TYR A 1 82 ? 4.573 3.178 -20.334 1.00 96.06 82 TYR A O 1
ATOM 662 N N . GLU A 1 83 ? 4.678 1.139 -19.368 1.00 94.50 83 GLU A N 1
ATOM 663 C CA . GLU A 1 83 ? 3.770 0.455 -20.291 1.00 94.50 83 GLU A CA 1
ATOM 664 C C . GLU A 1 83 ? 2.391 1.106 -20.288 1.00 94.50 83 GLU A C 1
ATOM 666 O O . GLU A 1 83 ? 1.923 1.521 -21.349 1.00 94.50 83 GLU A O 1
ATOM 671 N N . SER A 1 84 ? 1.806 1.306 -19.104 1.00 93.69 84 SER A N 1
ATOM 672 C CA . SER A 1 84 ? 0.505 1.962 -18.929 1.00 93.69 84 SER A CA 1
ATOM 673 C C . SER A 1 84 ? 0.482 3.356 -19.565 1.00 93.69 84 SER A C 1
ATOM 675 O O . SER A 1 84 ? -0.448 3.721 -20.287 1.00 93.69 84 SER A O 1
ATOM 677 N N . CYS A 1 85 ? 1.542 4.148 -19.366 1.00 93.94 85 CYS A N 1
ATOM 678 C CA . CYS A 1 85 ? 1.653 5.469 -19.982 1.00 93.94 85 CYS A CA 1
ATOM 679 C C . CYS A 1 85 ? 1.713 5.396 -21.519 1.00 93.94 85 CYS A C 1
ATOM 681 O O . CYS A 1 85 ? 1.096 6.209 -22.216 1.00 93.94 85 CYS A O 1
ATOM 683 N N . LEU A 1 86 ? 2.471 4.442 -22.069 1.00 92.75 86 LEU A N 1
ATOM 684 C CA . LEU A 1 86 ? 2.609 4.271 -23.513 1.00 92.75 86 LEU A CA 1
ATOM 685 C C . LEU A 1 86 ? 1.313 3.758 -24.147 1.00 92.75 86 LEU A C 1
ATOM 687 O O . LEU A 1 86 ? 0.933 4.265 -25.207 1.00 92.75 86 LEU A O 1
ATOM 691 N N . GLU A 1 87 ? 0.628 2.815 -23.502 1.00 90.12 87 GLU A N 1
ATOM 692 C CA . GLU A 1 87 ? -0.579 2.147 -23.995 1.00 90.12 87 GLU A CA 1
ATOM 693 C C . GLU A 1 87 ? -1.682 3.140 -24.368 1.00 90.12 87 GLU A C 1
ATOM 695 O O . GLU A 1 87 ? -2.178 3.114 -25.500 1.00 90.12 87 GLU A O 1
ATOM 700 N N . LEU A 1 88 ? -1.964 4.104 -23.481 1.00 83.44 88 LEU A N 1
ATOM 701 C CA . LEU A 1 88 ? -2.945 5.182 -23.693 1.00 83.44 88 LEU A CA 1
ATOM 702 C C . LEU A 1 88 ? -2.729 5.935 -25.009 1.00 83.44 88 LEU A C 1
ATOM 704 O O . LEU A 1 88 ? -3.639 6.533 -25.584 1.00 83.44 88 LEU A O 1
ATOM 708 N N . THR A 1 89 ? -1.493 5.920 -25.496 1.00 77.88 89 THR A N 1
ATOM 709 C CA . THR A 1 89 ? -1.077 6.673 -26.662 1.00 77.88 89 THR A CA 1
ATOM 710 C C . THR A 1 89 ? -0.943 5.807 -27.922 1.00 77.88 89 THR A C 1
ATOM 712 O O . THR A 1 89 ? -0.845 6.359 -29.020 1.00 77.88 89 THR A O 1
ATOM 715 N N . LEU A 1 90 ? -0.993 4.473 -27.844 1.00 82.12 90 LEU A N 1
ATOM 716 C CA . LEU A 1 90 ? -0.768 3.582 -28.997 1.00 82.12 90 LEU A CA 1
ATOM 717 C C . LEU A 1 90 ? -1.808 3.745 -30.118 1.00 82.12 90 LEU A C 1
ATOM 719 O O . LEU A 1 90 ? -1.465 3.681 -31.304 1.00 82.12 90 LEU A O 1
ATOM 723 N N . PHE A 1 91 ? -3.060 4.034 -29.759 1.00 74.94 91 PHE A N 1
ATOM 724 C CA . PHE A 1 91 ? -4.165 4.182 -30.712 1.00 74.94 91 PHE A CA 1
ATOM 725 C C . PHE A 1 91 ? -4.186 5.534 -31.440 1.00 74.94 91 PHE A C 1
ATOM 727 O O . PHE A 1 91 ? -4.895 5.688 -32.437 1.00 74.94 91 PHE A O 1
ATOM 734 N N . MET A 1 92 ? -3.382 6.513 -31.009 1.00 73.75 92 MET A N 1
ATOM 735 C CA . MET A 1 92 ? -3.348 7.825 -31.655 1.00 73.75 92 MET A CA 1
ATOM 736 C C . MET A 1 92 ? -2.800 7.740 -33.087 1.00 73.75 92 MET A C 1
ATOM 738 O O . MET A 1 92 ? -1.679 7.284 -33.344 1.00 73.75 92 MET A O 1
ATOM 742 N N . GLN A 1 93 ? -3.589 8.227 -34.045 1.00 65.44 93 GLN A N 1
ATOM 743 C CA . GLN A 1 93 ? -3.181 8.331 -35.441 1.00 65.44 93 GLN A CA 1
ATOM 744 C C . GLN A 1 93 ? -2.491 9.674 -35.692 1.00 65.44 93 GLN A C 1
ATOM 746 O O . GLN A 1 93 ? -3.119 10.729 -35.661 1.00 65.44 93 GLN A O 1
ATOM 751 N N . PHE A 1 94 ? -1.190 9.648 -35.984 1.00 65.94 94 PHE A N 1
ATOM 752 C CA . PHE A 1 94 ? -0.481 10.848 -36.425 1.00 65.94 94 PHE A CA 1
ATOM 753 C C . PHE A 1 94 ? -0.519 10.960 -37.946 1.00 65.94 94 PHE A C 1
ATOM 755 O O . PHE A 1 94 ? 0.077 10.149 -38.653 1.00 65.94 94 PHE A O 1
ATOM 762 N N . THR A 1 95 ? -1.151 12.020 -38.446 1.00 65.56 95 THR A N 1
ATOM 763 C CA . THR A 1 95 ? -1.211 12.347 -39.879 1.00 65.56 95 THR A CA 1
ATOM 764 C C . THR A 1 95 ? 0.146 12.765 -40.460 1.00 65.56 95 THR A C 1
ATOM 766 O O . THR A 1 95 ? 0.350 12.639 -41.664 1.00 65.56 95 THR A O 1
ATOM 769 N N . ARG A 1 96 ? 1.100 13.228 -39.630 1.00 65.44 96 ARG A N 1
ATOM 770 C CA . ARG A 1 96 ? 2.404 13.759 -40.089 1.00 65.44 96 ARG A CA 1
ATOM 771 C C . ARG A 1 96 ? 3.654 13.054 -39.548 1.00 65.44 96 ARG A C 1
ATOM 773 O O . ARG A 1 96 ? 4.662 13.033 -40.243 1.00 65.44 96 ARG A O 1
ATOM 780 N N . ASN A 1 97 ? 3.633 12.468 -38.347 1.00 73.12 97 ASN A N 1
ATOM 781 C CA . ASN A 1 97 ? 4.847 11.935 -37.701 1.00 73.12 97 ASN A CA 1
ATOM 782 C C . ASN A 1 97 ? 4.787 10.413 -37.487 1.00 73.12 97 ASN A C 1
ATOM 784 O O . ASN A 1 97 ? 4.635 9.925 -36.365 1.00 73.12 97 ASN A O 1
ATOM 788 N N . LYS A 1 98 ? 4.914 9.662 -38.589 1.00 78.62 98 LYS A N 1
ATOM 789 C CA . LYS A 1 98 ? 4.910 8.188 -38.579 1.00 78.62 98 LYS A CA 1
ATOM 790 C C . LYS A 1 98 ? 6.087 7.596 -37.783 1.00 78.62 98 LYS A C 1
ATOM 792 O O . LYS A 1 98 ? 5.897 6.606 -37.087 1.00 78.62 98 LYS A O 1
ATOM 797 N N . VAL A 1 99 ? 7.259 8.244 -37.799 1.00 84.31 99 VAL A N 1
ATOM 798 C CA . VAL A 1 99 ? 8.462 7.800 -37.062 1.00 84.31 99 VAL A CA 1
ATOM 799 C C . VAL A 1 99 ? 8.252 7.843 -35.546 1.00 84.31 99 VAL A C 1
ATOM 801 O O . VAL A 1 99 ? 8.650 6.922 -34.841 1.00 84.31 99 VAL A O 1
ATOM 804 N N . ARG A 1 100 ? 7.592 8.882 -35.014 1.00 83.31 100 ARG A N 1
ATOM 805 C CA . ARG A 1 100 ? 7.270 8.946 -33.577 1.00 83.31 100 ARG A CA 1
ATOM 806 C C . ARG A 1 100 ? 6.308 7.834 -33.162 1.00 83.31 100 ARG A C 1
ATOM 808 O O . ARG A 1 100 ? 6.484 7.275 -32.085 1.00 83.31 100 ARG A O 1
ATOM 815 N N . LYS A 1 101 ? 5.325 7.503 -34.010 1.00 83.31 101 LYS A N 1
ATOM 816 C CA . LYS A 1 101 ? 4.420 6.370 -33.763 1.00 83.31 101 LYS A CA 1
ATOM 817 C C . LYS A 1 101 ? 5.194 5.054 -33.701 1.00 83.31 101 LYS A C 1
ATOM 819 O O . LYS A 1 101 ? 4.981 4.287 -32.773 1.00 83.31 101 LYS A O 1
ATOM 824 N N . GLN A 1 102 ? 6.108 4.829 -34.643 1.00 88.50 102 GLN A N 1
ATOM 825 C CA . GLN A 1 102 ? 6.958 3.640 -34.649 1.00 88.50 102 GLN A CA 1
ATOM 826 C C . GLN A 1 102 ? 7.783 3.527 -33.358 1.00 88.50 102 GLN A C 1
ATOM 828 O O . GLN A 1 102 ? 7.654 2.530 -32.659 1.00 88.50 102 GLN A O 1
ATOM 833 N N . LYS A 1 103 ? 8.508 4.585 -32.968 1.00 90.88 103 LYS A N 1
ATOM 834 C CA . LYS A 1 103 ? 9.310 4.602 -31.727 1.00 90.88 103 LYS A CA 1
ATOM 835 C C . LYS A 1 103 ? 8.501 4.331 -30.464 1.00 90.88 103 LYS A C 1
ATOM 837 O O . LYS A 1 103 ? 9.011 3.768 -29.506 1.00 90.88 103 LYS A O 1
ATOM 842 N N . ARG A 1 104 ? 7.243 4.769 -30.435 1.00 89.31 104 ARG A N 1
ATOM 843 C CA . ARG A 1 104 ? 6.336 4.503 -29.316 1.00 89.31 104 ARG A CA 1
ATOM 844 C C . ARG A 1 104 ? 5.969 3.023 -29.232 1.00 89.31 104 ARG A C 1
ATOM 846 O O . ARG A 1 104 ? 6.000 2.471 -28.141 1.00 89.31 104 ARG A O 1
ATOM 853 N N . VAL A 1 105 ? 5.644 2.403 -30.368 1.00 91.12 105 VAL A N 1
ATOM 854 C CA . VAL A 1 105 ? 5.385 0.957 -30.440 1.00 91.12 105 VAL A CA 1
ATOM 855 C C . VAL A 1 105 ? 6.644 0.180 -30.055 1.00 91.12 105 VAL A C 1
ATOM 857 O O . VAL A 1 105 ? 6.558 -0.725 -29.240 1.00 91.12 105 VAL A O 1
ATOM 860 N N . GLU A 1 106 ? 7.811 0.572 -30.570 1.00 93.75 106 GLU A N 1
ATOM 861 C CA . GLU A 1 106 ? 9.101 -0.032 -30.212 1.00 93.75 106 GLU A CA 1
ATOM 862 C C . GLU A 1 106 ? 9.362 0.060 -28.702 1.00 93.75 106 GLU A C 1
ATOM 864 O O . GLU A 1 106 ? 9.631 -0.959 -28.080 1.00 93.75 106 GLU A O 1
ATOM 869 N N . ASN A 1 107 ? 9.180 1.231 -28.081 1.00 95.38 107 ASN A N 1
ATOM 870 C CA . ASN A 1 107 ? 9.337 1.379 -26.630 1.00 95.38 107 ASN A CA 1
ATOM 871 C C . ASN A 1 107 ? 8.366 0.508 -25.829 1.00 95.38 107 ASN A C 1
ATOM 873 O O . ASN A 1 107 ? 8.762 -0.033 -24.802 1.00 95.38 107 ASN A O 1
ATOM 877 N N . TYR A 1 108 ? 7.113 0.393 -26.276 1.00 95.56 108 TYR A N 1
ATOM 878 C CA . TYR A 1 108 ? 6.114 -0.443 -25.612 1.00 95.56 108 TYR A CA 1
ATOM 879 C C . TYR A 1 108 ? 6.505 -1.923 -25.682 1.00 95.56 108 TYR A C 1
ATOM 881 O O . TYR A 1 108 ? 6.526 -2.599 -24.662 1.00 95.56 108 TYR A O 1
ATOM 889 N N . LEU A 1 109 ? 6.914 -2.404 -26.860 1.00 95.50 109 LEU A N 1
ATOM 890 C CA . LEU A 1 109 ? 7.392 -3.777 -27.034 1.00 95.50 109 LEU A CA 1
ATOM 891 C C . LEU A 1 109 ? 8.680 -4.050 -26.242 1.00 95.50 109 LEU A C 1
ATOM 893 O O . LEU A 1 109 ? 8.826 -5.129 -25.672 1.00 95.50 109 LEU A O 1
ATOM 897 N N . THR A 1 110 ? 9.604 -3.085 -26.178 1.00 96.62 110 THR A N 1
ATOM 898 C CA . THR A 1 110 ? 10.804 -3.195 -25.336 1.00 96.62 110 THR A CA 1
ATOM 899 C C . THR A 1 110 ? 10.426 -3.299 -23.860 1.00 96.62 110 THR A C 1
ATOM 901 O O . THR A 1 110 ? 10.960 -4.162 -23.172 1.00 96.62 110 THR A O 1
ATOM 904 N N . ALA A 1 111 ? 9.506 -2.461 -23.372 1.00 96.44 111 ALA A N 1
ATOM 905 C CA . ALA A 1 111 ? 9.059 -2.509 -21.982 1.00 96.44 111 ALA A CA 1
ATOM 906 C C . ALA A 1 111 ? 8.434 -3.874 -21.645 1.00 96.44 111 ALA A C 1
ATOM 908 O O . ALA A 1 111 ? 8.893 -4.515 -20.705 1.00 96.44 111 ALA A O 1
ATOM 909 N N . GLN A 1 112 ? 7.548 -4.386 -22.509 1.00 96.19 112 GLN A N 1
ATOM 910 C CA . GLN A 1 112 ? 6.944 -5.714 -22.346 1.00 96.19 112 GLN A CA 1
ATOM 911 C C . GLN A 1 112 ? 7.974 -6.838 -22.310 1.00 96.19 112 GLN A C 1
ATOM 913 O O . GLN A 1 112 ? 7.853 -7.782 -21.529 1.00 96.19 112 GLN A O 1
ATOM 918 N N . LYS A 1 113 ? 8.998 -6.755 -23.162 1.00 97.19 113 LYS A N 1
ATOM 919 C CA . LYS A 1 113 ? 10.085 -7.730 -23.166 1.00 97.19 113 LYS A CA 1
ATOM 920 C C . LYS A 1 113 ? 10.850 -7.700 -21.838 1.00 97.19 113 LYS A C 1
ATOM 922 O O . LYS A 1 113 ? 11.035 -8.752 -21.237 1.00 97.19 113 LYS A O 1
ATOM 927 N N . LEU A 1 114 ? 11.259 -6.513 -21.384 1.00 96.56 114 LEU A N 1
ATOM 928 C CA . LEU A 1 114 ? 11.983 -6.341 -20.119 1.00 96.56 114 LEU A CA 1
ATOM 929 C C . LEU A 1 114 ? 11.140 -6.805 -18.924 1.00 96.56 114 LEU A C 1
ATOM 931 O O . LEU A 1 114 ? 11.653 -7.470 -18.031 1.00 96.56 114 LEU A O 1
ATOM 935 N N . MET A 1 115 ? 9.837 -6.513 -18.937 1.00 96.50 115 MET A N 1
ATOM 936 C CA . MET A 1 115 ? 8.887 -6.993 -17.937 1.00 96.50 115 MET A CA 1
ATOM 937 C C . MET A 1 115 ? 8.875 -8.522 -17.886 1.00 96.50 115 MET A C 1
ATOM 939 O O . MET A 1 115 ? 9.027 -9.109 -16.820 1.00 96.50 115 MET A O 1
ATOM 943 N N . GLN A 1 116 ? 8.743 -9.192 -19.035 1.00 96.06 116 GLN A N 1
ATOM 944 C CA . GLN A 1 116 ? 8.735 -10.657 -19.090 1.00 96.06 116 GLN A CA 1
ATOM 945 C C . GLN A 1 116 ? 10.047 -11.276 -18.601 1.00 96.06 116 GLN A C 1
ATOM 947 O O . GLN A 1 116 ? 10.007 -12.287 -17.900 1.00 96.06 116 GLN A O 1
ATOM 952 N N . GLU A 1 117 ? 11.191 -10.684 -18.947 1.00 95.75 117 GLU A N 1
ATOM 953 C CA . GLU A 1 117 ? 12.502 -11.110 -18.445 1.00 95.75 117 GLU A CA 1
ATOM 954 C C . GLU A 1 117 ? 12.544 -11.014 -16.912 1.00 95.75 117 GLU A C 1
ATOM 956 O O . GLU A 1 117 ? 12.801 -12.016 -16.243 1.00 95.75 117 GLU A O 1
ATOM 961 N N . GLN A 1 118 ? 12.142 -9.874 -16.347 1.00 96.00 118 GLN A N 1
ATOM 962 C CA . GLN A 1 118 ? 12.145 -9.668 -14.899 1.00 96.00 118 GLN A CA 1
ATOM 963 C C . GLN A 1 118 ? 11.165 -10.590 -14.160 1.00 96.00 118 GLN A C 1
ATOM 965 O O . GLN A 1 118 ? 11.472 -11.106 -13.083 1.00 96.00 118 GLN A O 1
ATOM 970 N N . LEU A 1 119 ? 9.993 -10.857 -14.742 1.00 95.81 119 LEU A N 1
ATOM 971 C CA . LEU A 1 119 ? 9.019 -11.800 -14.186 1.00 95.81 119 LEU A CA 1
ATOM 972 C C . LEU A 1 119 ? 9.541 -13.239 -14.180 1.00 95.81 119 LEU A C 1
ATOM 974 O O . LEU A 1 119 ? 9.217 -13.999 -13.267 1.00 95.81 119 LEU A O 1
ATOM 978 N N . LEU A 1 120 ? 10.334 -13.635 -15.180 1.00 95.31 120 LEU A N 1
ATOM 979 C CA . LEU A 1 120 ? 10.981 -14.948 -15.193 1.00 95.31 120 LEU A CA 1
ATOM 980 C C . LEU A 1 120 ? 12.029 -15.063 -14.086 1.00 95.31 120 LEU A C 1
ATOM 982 O O . LEU A 1 120 ? 12.072 -16.098 -13.423 1.00 95.31 120 LEU A O 1
ATOM 986 N N . GLU A 1 121 ? 12.819 -14.012 -13.870 1.00 94.75 121 GLU A N 1
ATOM 987 C CA . GLU A 1 121 ? 13.824 -13.953 -12.803 1.00 94.75 121 GLU A CA 1
ATOM 988 C C . GLU A 1 121 ? 13.199 -13.935 -11.403 1.00 94.75 121 GLU A C 1
ATOM 990 O O . GLU A 1 121 ? 13.749 -14.521 -10.476 1.00 94.75 121 GLU A O 1
ATOM 995 N N . SER A 1 122 ? 12.010 -13.345 -11.261 1.00 95.25 122 SER A N 1
ATOM 996 C CA . SER A 1 122 ? 11.294 -13.233 -9.980 1.00 95.25 122 SER A CA 1
ATOM 997 C C . SER A 1 122 ? 10.605 -14.535 -9.531 1.00 95.25 122 SER A C 1
ATOM 999 O O . SER A 1 122 ? 10.028 -14.606 -8.441 1.00 95.25 122 SER A O 1
ATOM 1001 N N . LYS A 1 123 ? 10.599 -15.584 -10.367 1.00 91.62 123 LYS A N 1
ATOM 1002 C CA . LYS A 1 123 ? 9.898 -16.839 -10.059 1.00 91.62 123 LYS A CA 1
ATOM 1003 C C . LYS A 1 123 ? 10.478 -17.511 -8.817 1.00 91.62 123 LYS A C 1
ATOM 1005 O O . LYS A 1 123 ? 11.653 -17.853 -8.769 1.00 91.62 123 LYS A O 1
ATOM 1010 N N . GLY A 1 124 ? 9.605 -17.816 -7.858 1.00 91.94 124 GLY A N 1
ATOM 1011 C CA . GLY A 1 124 ? 9.995 -18.499 -6.622 1.00 91.94 124 GLY A CA 1
ATOM 1012 C C . GLY A 1 124 ? 10.595 -17.582 -5.554 1.00 91.94 124 GLY A C 1
ATOM 1013 O O . GLY A 1 124 ? 11.143 -18.102 -4.581 1.00 91.94 124 GLY A O 1
ATOM 1014 N N . THR A 1 125 ? 10.462 -16.259 -5.716 1.00 95.31 125 THR A N 1
ATOM 1015 C CA . THR A 1 125 ? 10.779 -15.254 -4.689 1.00 95.31 125 THR A CA 1
ATOM 1016 C C . THR A 1 125 ? 10.287 -15.666 -3.300 1.00 95.31 125 THR A C 1
ATOM 1018 O O . THR A 1 125 ? 9.227 -16.285 -3.155 1.00 95.31 125 THR A O 1
ATOM 1021 N N . GLN A 1 126 ? 11.077 -15.330 -2.281 1.00 94.00 126 GLN A N 1
ATOM 1022 C CA . GLN A 1 126 ? 10.688 -15.477 -0.876 1.00 94.00 126 GLN A CA 1
ATOM 1023 C C . GLN A 1 126 ? 10.407 -14.122 -0.213 1.00 94.00 126 GLN A C 1
ATOM 1025 O O . GLN A 1 126 ? 9.927 -14.100 0.923 1.00 94.00 126 GLN A O 1
ATOM 1030 N N . ASP A 1 127 ? 10.659 -13.011 -0.913 1.00 94.00 127 ASP A N 1
ATOM 1031 C CA . ASP A 1 127 ? 10.283 -11.676 -0.463 1.00 94.00 127 ASP A CA 1
ATOM 1032 C C . ASP A 1 127 ? 8.758 -11.490 -0.531 1.00 94.00 127 ASP A C 1
ATOM 1034 O O . ASP A 1 127 ? 8.157 -11.576 -1.608 1.00 94.00 127 ASP A O 1
ATOM 1038 N N . PRO A 1 128 ? 8.090 -11.193 0.597 1.00 95.50 128 PRO A N 1
ATOM 1039 C CA . PRO A 1 128 ? 6.642 -11.037 0.610 1.00 95.50 128 PRO A CA 1
ATOM 1040 C C . PRO A 1 128 ? 6.139 -9.874 -0.255 1.00 95.50 128 PRO A C 1
ATOM 1042 O O . PRO A 1 128 ? 5.037 -9.955 -0.796 1.00 95.50 128 PRO A O 1
ATOM 1045 N N . MET A 1 129 ? 6.905 -8.788 -0.403 1.00 94.88 129 MET A N 1
ATOM 1046 C CA . MET A 1 129 ? 6.465 -7.618 -1.172 1.00 94.88 129 MET A CA 1
ATOM 1047 C C . MET A 1 129 ? 6.524 -7.866 -2.683 1.00 94.88 129 MET A C 1
ATOM 1049 O O . MET A 1 129 ? 5.618 -7.446 -3.409 1.00 94.88 129 MET A O 1
ATOM 1053 N N . LEU A 1 130 ? 7.549 -8.562 -3.168 1.00 96.00 130 LEU A N 1
ATOM 1054 C CA . LEU A 1 130 ? 7.642 -9.024 -4.547 1.00 96.00 130 LEU A CA 1
ATOM 1055 C C . LEU A 1 130 ? 6.596 -10.107 -4.811 1.00 96.00 130 LEU A C 1
ATOM 1057 O O . LEU A 1 130 ? 5.879 -10.039 -5.809 1.00 96.00 130 LEU A O 1
ATOM 1061 N N . ALA A 1 131 ? 6.409 -11.035 -3.873 1.00 96.88 131 ALA A N 1
ATOM 1062 C CA . ALA A 1 131 ? 5.368 -12.047 -3.970 1.00 96.88 131 ALA A CA 1
ATOM 1063 C C . ALA A 1 131 ? 3.957 -11.427 -4.073 1.00 96.88 131 ALA A C 1
ATOM 1065 O O . ALA A 1 131 ? 3.143 -11.843 -4.901 1.00 96.88 131 ALA A O 1
ATOM 1066 N N . TYR A 1 132 ? 3.686 -10.369 -3.302 1.00 96.00 132 TYR A N 1
ATOM 1067 C CA . TYR A 1 132 ? 2.453 -9.588 -3.409 1.00 96.00 132 TYR A CA 1
ATOM 1068 C C . TYR A 1 132 ? 2.267 -8.975 -4.802 1.00 96.00 132 TYR A C 1
ATOM 1070 O O . TYR A 1 132 ? 1.171 -9.048 -5.363 1.00 96.00 132 TYR A O 1
ATOM 1078 N N . TYR A 1 133 ? 3.322 -8.384 -5.376 1.00 95.44 133 TYR A N 1
ATOM 1079 C CA . TYR A 1 133 ? 3.283 -7.828 -6.731 1.00 95.44 133 TYR A CA 1
ATOM 1080 C C . TYR A 1 133 ? 2.941 -8.911 -7.765 1.00 95.44 133 TYR A C 1
ATOM 1082 O O . TYR A 1 133 ? 1.974 -8.762 -8.512 1.00 95.44 133 TYR A O 1
ATOM 1090 N N . LEU A 1 134 ? 3.671 -10.031 -7.762 1.00 96.69 134 LEU A N 1
ATOM 1091 C CA . LEU A 1 134 ? 3.468 -11.132 -8.711 1.00 96.69 134 LEU A CA 1
ATOM 1092 C C . LEU A 1 134 ? 2.052 -11.710 -8.628 1.00 96.69 134 LEU A C 1
ATOM 1094 O O . LEU A 1 134 ? 1.417 -11.975 -9.650 1.00 96.69 134 LEU A O 1
ATOM 1098 N N . TRP A 1 135 ? 1.522 -11.868 -7.417 1.00 96.44 135 TRP A N 1
ATOM 1099 C CA . TRP A 1 135 ? 0.162 -12.355 -7.243 1.00 96.44 135 TRP A CA 1
ATOM 1100 C C . TRP A 1 135 ? -0.882 -11.347 -7.744 1.00 96.44 135 TRP A C 1
ATOM 1102 O O . TRP A 1 135 ? -1.749 -11.703 -8.541 1.00 96.44 135 TRP A O 1
ATOM 1112 N N . THR A 1 136 ? -0.811 -10.091 -7.302 1.00 94.44 136 THR A N 1
ATOM 1113 C CA . THR A 1 136 ? -1.863 -9.098 -7.583 1.00 94.44 136 THR A CA 1
ATOM 1114 C C . THR A 1 136 ? -1.854 -8.587 -9.022 1.00 94.44 136 THR A C 1
ATOM 1116 O O . THR A 1 136 ? -2.915 -8.251 -9.546 1.00 94.44 136 THR A O 1
ATOM 1119 N N . ARG A 1 137 ? -0.690 -8.554 -9.682 1.00 93.25 137 ARG A N 1
ATOM 1120 C CA . ARG A 1 137 ? -0.546 -8.087 -11.071 1.00 93.25 137 ARG A CA 1
ATOM 1121 C C . ARG A 1 137 ? -0.560 -9.217 -12.094 1.00 93.25 137 ARG A C 1
ATOM 1123 O O . ARG A 1 137 ? -1.084 -9.035 -13.189 1.00 93.25 137 ARG A O 1
ATOM 1130 N N . HIS A 1 138 ? -0.038 -10.390 -11.736 1.00 93.06 138 HIS A N 1
ATOM 1131 C CA . HIS A 1 138 ? 0.177 -11.494 -12.680 1.00 93.06 138 HIS A CA 1
ATOM 1132 C C . HIS A 1 138 ? -0.482 -12.814 -12.269 1.00 93.06 138 HIS A C 1
ATOM 1134 O O . HIS A 1 138 ? -0.262 -13.831 -12.921 1.00 93.06 138 HIS A O 1
ATOM 1140 N N . GLN A 1 139 ? -1.326 -12.805 -11.231 1.00 94.88 139 GLN A N 1
ATOM 1141 C CA . GLN A 1 139 ? -2.109 -13.965 -10.788 1.00 94.88 139 GLN A CA 1
ATOM 1142 C C . GLN A 1 139 ? -1.245 -15.177 -10.395 1.00 94.88 139 GLN A C 1
ATOM 1144 O O . GLN A 1 139 ? -1.700 -16.320 -10.461 1.00 94.88 139 GLN A O 1
ATOM 1149 N N . ASP A 1 140 ? -0.005 -14.946 -9.949 1.00 96.00 140 ASP A N 1
ATOM 1150 C CA . ASP A 1 140 ? 0.860 -16.018 -9.458 1.00 96.00 140 ASP A CA 1
ATOM 1151 C C . ASP A 1 140 ? 0.352 -16.543 -8.103 1.00 96.00 140 ASP A C 1
ATOM 1153 O O . ASP A 1 140 ? 0.526 -15.931 -7.046 1.00 96.00 140 ASP A O 1
ATOM 1157 N N . LEU A 1 141 ? -0.303 -17.706 -8.137 1.00 95.25 141 LEU A N 1
ATOM 1158 C CA . LEU A 1 141 ? -0.871 -18.341 -6.949 1.00 95.25 141 LEU A CA 1
ATOM 1159 C C . LEU A 1 141 ? 0.191 -18.898 -5.992 1.00 95.25 141 LEU A C 1
ATOM 1161 O O . LEU A 1 141 ? -0.089 -19.008 -4.803 1.00 95.25 141 LEU A O 1
ATOM 1165 N N . LYS A 1 142 ? 1.403 -19.214 -6.463 1.00 95.88 142 LYS A N 1
ATOM 1166 C CA . LYS A 1 142 ? 2.497 -19.63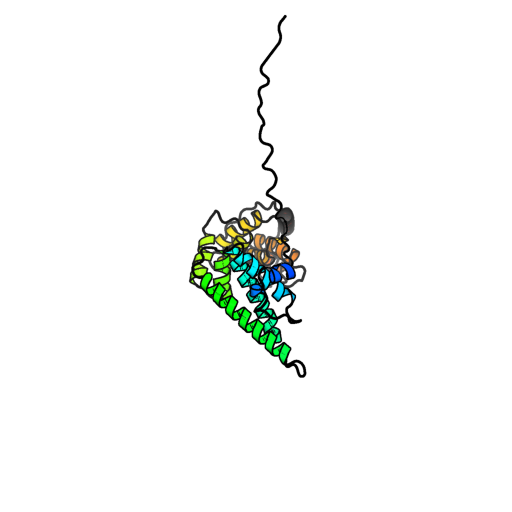6 -5.572 1.00 95.88 142 LYS A CA 1
ATOM 1167 C C . LYS A 1 142 ? 3.058 -18.436 -4.821 1.00 95.88 142 LYS A C 1
ATOM 1169 O O . LYS A 1 142 ? 3.307 -18.515 -3.623 1.00 95.88 142 LYS A O 1
ATOM 1174 N N . ALA A 1 143 ? 3.187 -17.299 -5.502 1.00 97.00 143 ALA A N 1
ATOM 1175 C CA . ALA A 1 143 ? 3.562 -16.044 -4.862 1.00 97.00 143 ALA A CA 1
ATOM 1176 C C . ALA A 1 143 ? 2.526 -15.612 -3.806 1.00 97.00 143 ALA A C 1
ATOM 1178 O O . ALA A 1 143 ? 2.887 -15.133 -2.732 1.00 97.00 143 ALA A O 1
ATOM 1179 N N . ARG A 1 144 ? 1.233 -15.873 -4.043 1.00 95.62 144 ARG A N 1
ATOM 1180 C CA . ARG A 1 144 ? 0.193 -15.664 -3.023 1.00 95.62 144 ARG A CA 1
ATOM 1181 C C . ARG A 1 144 ? 0.489 -16.423 -1.727 1.00 95.62 144 ARG A C 1
ATOM 1183 O O . ARG A 1 144 ? 0.326 -15.855 -0.652 1.00 95.62 144 ARG A O 1
ATOM 1190 N N . GLU A 1 145 ? 0.904 -17.686 -1.811 1.00 94.75 145 GLU A N 1
ATOM 1191 C CA . GLU A 1 145 ? 1.234 -18.497 -0.629 1.00 94.75 145 GLU A CA 1
ATOM 1192 C C . GLU A 1 145 ? 2.413 -17.899 0.149 1.00 94.75 145 GLU A C 1
ATOM 1194 O O . GLU A 1 145 ? 2.334 -17.768 1.372 1.00 94.75 145 GLU A O 1
ATOM 1199 N N . VAL A 1 146 ? 3.460 -17.454 -0.556 1.00 95.69 146 VAL A N 1
ATOM 1200 C CA . VAL A 1 146 ? 4.613 -16.761 0.047 1.00 95.69 146 VAL A CA 1
ATOM 1201 C C . VAL A 1 146 ? 4.160 -15.499 0.779 1.00 95.69 146 VAL A C 1
ATOM 1203 O O . VAL A 1 146 ? 4.466 -15.338 1.961 1.00 95.69 146 VAL A O 1
ATOM 1206 N N . PHE A 1 147 ? 3.374 -14.644 0.119 1.00 95.75 147 PHE A N 1
ATOM 1207 C CA . PHE A 1 147 ? 2.850 -13.421 0.722 1.00 95.75 147 PHE A CA 1
ATOM 1208 C C . PHE A 1 147 ? 2.022 -13.713 1.980 1.00 95.75 147 PHE A C 1
ATOM 1210 O O . PHE A 1 147 ? 2.300 -13.158 3.040 1.00 95.75 147 PHE A O 1
ATOM 1217 N N . LEU A 1 148 ? 1.049 -14.625 1.905 1.00 92.44 148 LEU A N 1
ATOM 1218 C CA . LEU A 1 148 ? 0.180 -14.941 3.043 1.00 92.44 148 LEU A CA 1
ATOM 1219 C C . LEU A 1 148 ? 0.944 -15.576 4.211 1.00 92.44 148 LEU A C 1
ATOM 1221 O O . LEU A 1 148 ? 0.620 -15.304 5.365 1.00 92.44 148 LEU A O 1
ATOM 1225 N N . SER A 1 149 ? 1.997 -16.355 3.940 1.00 92.25 149 SER A N 1
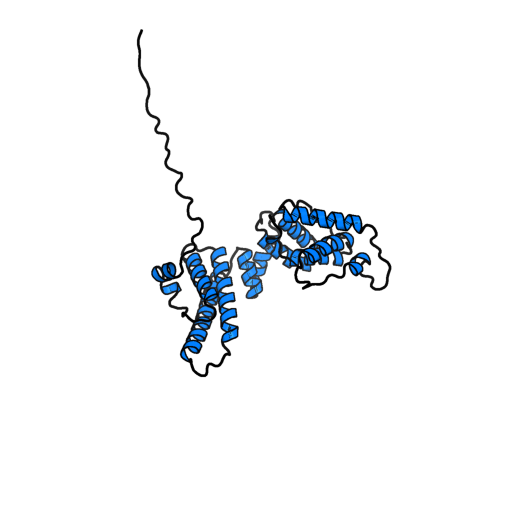ATOM 1226 C CA . SER A 1 149 ? 2.851 -16.920 4.994 1.00 92.25 149 SER A CA 1
ATOM 1227 C C . SER A 1 149 ? 3.568 -15.852 5.831 1.00 92.25 149 SER A C 1
ATOM 1229 O O . SER A 1 149 ? 3.950 -16.111 6.971 1.00 92.25 149 SER A O 1
ATOM 1231 N N . ALA A 1 150 ? 3.732 -14.632 5.308 1.00 90.94 150 ALA A N 1
ATOM 1232 C CA . ALA A 1 150 ? 4.302 -13.523 6.066 1.00 90.94 150 ALA A CA 1
ATOM 1233 C C . ALA A 1 150 ? 3.343 -12.991 7.146 1.00 90.94 150 ALA A C 1
ATOM 1235 O O . ALA A 1 150 ? 3.799 -12.433 8.140 1.00 90.94 150 ALA A O 1
ATOM 1236 N N . ALA A 1 151 ? 2.026 -13.199 7.012 1.00 84.19 151 ALA A N 1
ATOM 1237 C CA . ALA A 1 151 ? 1.050 -12.759 8.012 1.00 84.19 151 ALA A CA 1
ATOM 1238 C C . ALA A 1 151 ? 1.234 -13.457 9.369 1.00 84.19 151 ALA A C 1
ATOM 1240 O O . ALA A 1 151 ? 0.945 -12.865 10.407 1.00 84.19 151 ALA A O 1
ATOM 1241 N N . THR A 1 152 ? 1.736 -14.695 9.369 1.00 80.25 152 THR A N 1
ATOM 1242 C CA . THR A 1 152 ? 1.938 -15.496 10.587 1.00 80.25 152 THR A CA 1
ATOM 1243 C C . THR A 1 152 ? 3.276 -15.227 11.272 1.00 80.25 152 THR A C 1
ATOM 1245 O O . THR A 1 152 ? 3.562 -15.818 12.308 1.00 80.25 152 THR A O 1
ATOM 1248 N N . LYS A 1 153 ? 4.124 -14.382 10.683 1.00 85.00 153 LYS A N 1
ATOM 1249 C CA . LYS A 1 153 ? 5.461 -14.078 11.187 1.00 85.00 153 LYS A CA 1
ATOM 1250 C C . LYS A 1 153 ? 5.414 -12.855 12.109 1.00 85.00 153 LYS A C 1
ATOM 1252 O O . LYS A 1 153 ? 4.918 -11.782 11.746 1.00 85.00 153 LYS A O 1
ATOM 1257 N N . GLU A 1 154 ? 5.900 -13.019 13.336 1.00 80.00 154 GLU A N 1
ATOM 1258 C CA . GLU A 1 154 ? 5.901 -11.945 14.339 1.00 80.00 154 GLU A CA 1
ATOM 1259 C C . GLU A 1 154 ? 6.982 -10.888 14.076 1.00 80.00 154 GLU A C 1
ATOM 1261 O O . GLU A 1 154 ? 6.799 -9.732 14.449 1.00 80.00 154 GLU A O 1
ATOM 1266 N N . ASP A 1 155 ? 8.057 -11.259 13.378 1.00 83.25 155 ASP A N 1
ATOM 1267 C CA . ASP A 1 155 ? 9.221 -10.427 13.054 1.00 83.25 155 ASP A CA 1
ATOM 1268 C C . ASP A 1 155 ? 9.024 -9.510 11.835 1.00 83.25 155 ASP A C 1
ATOM 1270 O O . ASP A 1 155 ? 9.902 -8.708 11.518 1.00 83.25 155 ASP A O 1
ATOM 1274 N N . VAL A 1 156 ? 7.869 -9.575 11.165 1.00 86.38 156 VAL A N 1
ATOM 1275 C CA . VAL A 1 156 ? 7.536 -8.646 10.077 1.00 86.38 156 VAL A CA 1
ATOM 1276 C C . VAL A 1 156 ? 7.261 -7.257 10.650 1.00 86.38 156 VAL A C 1
ATOM 1278 O O . VAL A 1 156 ? 6.251 -7.036 11.320 1.00 86.38 156 VAL A O 1
ATOM 1281 N N . THR A 1 157 ? 8.156 -6.317 10.344 1.00 85.06 157 THR A N 1
ATOM 1282 C CA . THR A 1 157 ? 8.107 -4.928 10.827 1.00 85.06 157 THR A CA 1
ATOM 1283 C C . THR A 1 157 ? 7.885 -3.886 9.733 1.00 85.06 157 THR A C 1
ATOM 1285 O O . THR A 1 157 ? 7.603 -2.740 10.071 1.00 85.06 157 THR A O 1
ATOM 1288 N N . ASP A 1 158 ? 7.973 -4.243 8.442 1.00 91.00 158 ASP A N 1
ATOM 1289 C CA . ASP A 1 158 ? 7.668 -3.300 7.354 1.00 91.00 158 ASP A CA 1
ATOM 1290 C C . ASP A 1 158 ? 6.178 -2.929 7.402 1.00 91.00 158 ASP A C 1
ATOM 1292 O O . ASP A 1 158 ? 5.299 -3.725 7.060 1.00 91.00 158 ASP A O 1
ATOM 1296 N N . THR A 1 159 ? 5.905 -1.693 7.817 1.00 93.50 159 THR A N 1
ATOM 1297 C CA . THR A 1 159 ? 4.566 -1.116 7.957 1.00 93.50 159 THR A CA 1
ATOM 1298 C C . THR A 1 159 ? 3.730 -1.250 6.680 1.00 93.50 159 THR A C 1
ATOM 1300 O O . THR A 1 159 ? 2.555 -1.615 6.740 1.00 93.50 159 THR A O 1
ATOM 1303 N N . ARG A 1 160 ? 4.327 -1.046 5.498 1.00 93.44 160 ARG A N 1
ATOM 1304 C CA . ARG A 1 160 ? 3.612 -1.135 4.212 1.00 93.44 160 ARG A CA 1
ATOM 1305 C C . ARG A 1 160 ? 3.211 -2.572 3.904 1.00 93.44 160 ARG A C 1
ATOM 1307 O O . ARG A 1 160 ? 2.116 -2.808 3.390 1.00 93.44 160 ARG A O 1
ATOM 1314 N N . LEU A 1 161 ? 4.085 -3.529 4.217 1.00 95.06 161 LEU A N 1
ATOM 1315 C CA . LEU A 1 161 ? 3.772 -4.950 4.093 1.00 95.06 161 LEU A CA 1
ATOM 1316 C C . LEU A 1 161 ? 2.646 -5.340 5.060 1.00 95.06 161 LEU A C 1
ATOM 1318 O O . LEU A 1 161 ? 1.706 -6.021 4.652 1.00 95.06 161 LEU A O 1
ATOM 1322 N N . LEU A 1 162 ? 2.690 -4.862 6.306 1.00 95.75 162 LEU A N 1
ATOM 1323 C CA . LEU A 1 162 ? 1.645 -5.126 7.297 1.00 95.75 162 LEU A CA 1
ATOM 1324 C C . LEU A 1 162 ? 0.271 -4.613 6.845 1.00 95.75 162 LEU A C 1
ATOM 1326 O O . LEU A 1 162 ? -0.691 -5.377 6.893 1.00 95.75 162 LEU A O 1
ATOM 1330 N N . PHE A 1 163 ? 0.167 -3.383 6.332 1.00 97.44 163 PHE A N 1
ATOM 1331 C CA . PHE A 1 163 ? -1.105 -2.864 5.810 1.00 97.44 163 PHE A CA 1
ATOM 1332 C C . PHE A 1 163 ? -1.648 -3.695 4.643 1.00 97.44 163 PHE A C 1
ATOM 1334 O O . PHE A 1 163 ? -2.847 -3.982 4.585 1.00 97.44 163 PHE A O 1
ATOM 1341 N N . LYS A 1 164 ? -0.776 -4.148 3.734 1.00 96.50 164 LYS A N 1
ATOM 1342 C CA . LYS A 1 164 ? -1.172 -5.039 2.631 1.00 96.50 164 LYS A CA 1
ATOM 1343 C C . LYS A 1 164 ? -1.658 -6.393 3.143 1.00 96.50 164 LYS A C 1
ATOM 1345 O O . LYS A 1 164 ? -2.692 -6.873 2.682 1.00 96.50 164 LYS A O 1
ATOM 1350 N N . LEU A 1 165 ? -0.942 -7.000 4.092 1.00 96.12 165 LEU A N 1
ATOM 1351 C CA . LEU A 1 165 ? -1.323 -8.280 4.700 1.00 96.12 165 LEU A CA 1
ATOM 1352 C C . LEU A 1 165 ? -2.667 -8.168 5.421 1.00 96.12 165 LEU A C 1
ATOM 1354 O O . LEU A 1 165 ? -3.534 -9.015 5.226 1.00 96.12 165 LEU A O 1
ATOM 1358 N N . ALA A 1 166 ? -2.862 -7.110 6.209 1.00 96.56 166 ALA A N 1
ATOM 1359 C CA . ALA A 1 166 ? -4.115 -6.853 6.906 1.00 96.56 166 ALA A CA 1
ATOM 1360 C C . ALA A 1 166 ? -5.285 -6.688 5.928 1.00 96.56 166 ALA A C 1
ATOM 1362 O O . ALA A 1 166 ? -6.306 -7.355 6.073 1.00 96.56 166 ALA A O 1
ATOM 1363 N N . THR A 1 167 ? -5.101 -5.874 4.885 1.00 96.69 167 THR A N 1
ATOM 1364 C CA . THR A 1 167 ? -6.111 -5.640 3.842 1.00 96.69 167 THR A CA 1
ATOM 1365 C C . THR A 1 167 ? -6.538 -6.939 3.164 1.00 96.69 167 THR A C 1
ATOM 1367 O O . THR A 1 167 ? -7.727 -7.185 2.982 1.00 96.69 167 THR A O 1
ATOM 1370 N N . VAL A 1 168 ? -5.578 -7.800 2.818 1.00 94.62 168 VAL A N 1
ATOM 1371 C CA . VAL A 1 168 ? -5.872 -9.089 2.182 1.00 94.62 168 VAL A CA 1
ATOM 1372 C C . VAL A 1 168 ? -6.559 -10.057 3.149 1.00 94.62 168 VAL A C 1
ATOM 1374 O O . VAL A 1 168 ? -7.496 -10.746 2.749 1.00 94.62 168 VAL A O 1
ATOM 1377 N N . ASN A 1 169 ? -6.133 -10.101 4.413 1.00 92.56 169 ASN A N 1
ATOM 1378 C CA . ASN A 1 169 ? -6.722 -10.991 5.415 1.00 92.56 169 ASN A CA 1
ATOM 1379 C C . ASN A 1 169 ? -8.113 -10.542 5.880 1.00 92.56 169 ASN A C 1
ATOM 1381 O O . ASN A 1 169 ? -8.862 -11.377 6.378 1.00 92.56 169 ASN A O 1
ATOM 1385 N N . ALA A 1 170 ? -8.490 -9.271 5.693 1.00 95.25 170 ALA A N 1
ATOM 1386 C CA . ALA A 1 170 ? -9.747 -8.707 6.195 1.00 95.25 170 ALA A CA 1
ATOM 1387 C C . ALA A 1 170 ? -10.997 -9.491 5.769 1.00 95.25 170 ALA A C 1
ATOM 1389 O O . ALA A 1 170 ? -11.966 -9.545 6.521 1.00 95.25 170 ALA A O 1
ATOM 1390 N N . GLN A 1 171 ? -10.978 -10.121 4.590 1.00 90.12 171 GLN A N 1
ATOM 1391 C CA . GLN A 1 171 ? -12.103 -10.926 4.105 1.00 90.12 171 GLN A CA 1
ATOM 1392 C C . GLN A 1 171 ? -12.143 -12.346 4.686 1.00 90.12 171 GLN A C 1
ATOM 1394 O O . GLN A 1 171 ? -13.226 -12.903 4.846 1.00 90.12 171 GLN A O 1
ATOM 1399 N N . SER A 1 172 ? -10.987 -12.959 4.953 1.00 90.62 172 SER A N 1
ATOM 1400 C CA . SER A 1 172 ? -10.894 -14.372 5.348 1.00 90.62 172 SER A CA 1
ATOM 1401 C C . SER A 1 172 ? -10.756 -14.580 6.852 1.00 90.62 172 SER A C 1
ATOM 1403 O O . SER A 1 172 ? -11.322 -15.527 7.387 1.00 90.62 172 SER A O 1
ATOM 1405 N N . ASP A 1 173 ? -10.006 -13.708 7.523 1.00 94.56 173 ASP A N 1
ATOM 1406 C CA . ASP A 1 173 ? -9.800 -13.715 8.970 1.00 94.56 173 ASP A CA 1
ATOM 1407 C C . ASP A 1 173 ? -9.815 -12.262 9.481 1.00 94.56 173 ASP A C 1
ATOM 1409 O O . ASP A 1 173 ? -8.766 -11.619 9.616 1.00 94.56 173 ASP A O 1
ATOM 1413 N N . PRO A 1 174 ? -11.015 -11.708 9.740 1.00 96.25 174 PRO A N 1
ATOM 1414 C CA . PRO A 1 174 ? -11.165 -10.323 10.175 1.00 96.25 174 PRO A CA 1
ATOM 1415 C C . PRO A 1 174 ? -10.468 -10.032 11.512 1.00 96.25 174 PRO A C 1
ATOM 1417 O O . PRO A 1 174 ? -9.977 -8.922 11.724 1.00 96.25 174 PRO A O 1
ATOM 1420 N N . GLN A 1 175 ? -10.384 -11.021 12.410 1.00 96.56 175 GLN A N 1
ATOM 1421 C CA . GLN A 1 175 ? -9.718 -10.852 13.700 1.00 96.56 175 GLN A CA 1
ATOM 1422 C C . GLN A 1 175 ? -8.207 -10.719 13.514 1.00 96.56 175 GLN A C 1
ATOM 1424 O O . GLN A 1 175 ? -7.601 -9.795 14.064 1.00 96.56 175 GLN A O 1
ATOM 1429 N N . GLN A 1 176 ? -7.600 -11.610 12.725 1.00 94.25 176 GLN A N 1
ATOM 1430 C CA . GLN A 1 176 ? -6.179 -11.528 12.409 1.00 94.25 176 GLN A CA 1
ATOM 1431 C C . GLN A 1 176 ? -5.860 -10.250 11.628 1.00 94.25 176 GLN A C 1
ATOM 1433 O O . GLN A 1 176 ? -4.854 -9.596 11.906 1.00 94.25 176 GLN A O 1
ATOM 1438 N N . ALA A 1 177 ? -6.729 -9.848 10.698 1.00 96.06 177 ALA A N 1
ATOM 1439 C CA . ALA A 1 177 ? -6.584 -8.593 9.973 1.00 96.06 177 ALA A CA 1
ATOM 1440 C C . ALA A 1 177 ? -6.529 -7.386 10.916 1.00 96.06 177 ALA A C 1
ATOM 1442 O O . ALA A 1 177 ? -5.609 -6.579 10.796 1.00 96.06 177 ALA A O 1
ATOM 1443 N N . LEU A 1 178 ? -7.437 -7.289 11.897 1.00 97.50 178 LEU A N 1
ATOM 1444 C CA . LEU A 1 178 ? -7.390 -6.226 12.907 1.00 97.50 178 LEU A CA 1
ATOM 1445 C C . LEU A 1 178 ? -6.099 -6.254 13.722 1.00 97.50 178 LEU A C 1
ATOM 1447 O O . LEU A 1 178 ? -5.487 -5.208 13.930 1.00 97.50 178 LEU A O 1
ATOM 1451 N N . THR A 1 179 ? -5.645 -7.431 14.152 1.00 95.56 179 THR A N 1
ATOM 1452 C CA . THR A 1 179 ? -4.368 -7.558 14.867 1.00 95.56 179 THR A CA 1
ATOM 1453 C C . THR A 1 179 ? -3.203 -7.025 14.030 1.00 95.56 179 THR A C 1
ATOM 1455 O O . THR A 1 179 ? -2.355 -6.295 14.548 1.00 95.56 179 THR A O 1
ATOM 1458 N N . ILE A 1 180 ? -3.171 -7.333 12.730 1.00 96.00 180 ILE A N 1
ATOM 1459 C CA . ILE A 1 180 ? -2.127 -6.847 11.820 1.00 96.00 180 ILE A CA 1
ATOM 1460 C C . ILE A 1 180 ? -2.270 -5.337 11.577 1.00 96.00 180 ILE A C 1
ATOM 1462 O O . ILE A 1 180 ? -1.256 -4.644 11.619 1.00 96.00 180 ILE A O 1
ATOM 1466 N N . PHE A 1 181 ? -3.488 -4.813 11.388 1.00 97.56 181 PHE A N 1
ATOM 1467 C CA . PHE A 1 181 ? -3.733 -3.373 11.249 1.00 97.56 181 PHE A CA 1
ATOM 1468 C C . PHE A 1 181 ? -3.221 -2.602 12.464 1.00 97.56 181 PHE A C 1
ATOM 1470 O O . PHE A 1 181 ? -2.432 -1.679 12.307 1.00 97.56 181 PHE A O 1
ATOM 1477 N N . TYR A 1 182 ? -3.589 -3.005 13.681 1.00 97.19 182 TYR A N 1
ATOM 1478 C CA . TYR A 1 182 ? -3.131 -2.328 14.899 1.00 97.19 182 TYR A CA 1
ATOM 1479 C C . TYR A 1 182 ? -1.610 -2.425 15.083 1.00 97.19 182 TYR A C 1
ATOM 1481 O O . TYR A 1 182 ? -0.988 -1.469 15.546 1.00 97.19 182 TYR A O 1
ATOM 1489 N N . ARG A 1 183 ? -0.982 -3.536 14.666 1.00 95.25 183 ARG A N 1
ATOM 1490 C CA . ARG A 1 183 ? 0.485 -3.645 14.616 1.00 95.25 183 ARG A CA 1
ATOM 1491 C C . ARG A 1 183 ? 1.090 -2.649 13.619 1.00 95.25 183 ARG A C 1
ATOM 1493 O O . ARG A 1 183 ? 2.047 -1.972 13.975 1.00 95.25 183 ARG A O 1
ATOM 1500 N N . ALA A 1 184 ? 0.523 -2.527 12.418 1.00 96.31 184 ALA A N 1
ATOM 1501 C CA . ALA A 1 184 ? 0.968 -1.566 11.406 1.00 96.31 184 ALA A CA 1
ATOM 1502 C C . ALA A 1 184 ? 0.832 -0.117 11.901 1.00 96.31 184 ALA A C 1
ATOM 1504 O O . ALA A 1 184 ? 1.783 0.656 11.819 1.00 96.31 184 ALA A O 1
ATOM 1505 N N . LEU A 1 185 ? -0.316 0.226 12.491 1.00 97.44 185 LEU A N 1
ATOM 1506 C CA . LEU A 1 185 ? -0.600 1.549 13.052 1.00 97.44 185 LEU A CA 1
ATOM 1507 C C . LEU A 1 185 ? 0.372 1.916 14.177 1.00 97.44 185 LEU A C 1
ATOM 1509 O O . LEU A 1 185 ? 0.855 3.040 14.233 1.00 97.44 185 LEU A O 1
ATOM 1513 N N . LYS A 1 186 ? 0.718 0.956 15.042 1.00 95.81 186 LYS A N 1
ATOM 1514 C CA . LYS A 1 186 ? 1.720 1.147 16.099 1.00 95.81 186 LYS A CA 1
ATOM 1515 C C . LYS A 1 186 ? 3.138 1.367 15.563 1.00 95.81 186 LYS A C 1
ATOM 1517 O O . LYS A 1 186 ? 3.938 2.038 16.208 1.00 95.81 186 LYS A O 1
ATOM 1522 N N . SER A 1 187 ? 3.454 0.781 14.413 1.00 94.38 187 SER A N 1
ATOM 1523 C CA . SER A 1 187 ? 4.741 0.955 13.733 1.00 94.38 187 SER A CA 1
ATOM 1524 C C . SER A 1 187 ? 4.800 2.196 12.838 1.00 94.38 187 SER A C 1
ATOM 1526 O O . SER A 1 187 ? 5.889 2.545 12.386 1.00 94.38 187 SER A O 1
ATOM 1528 N N . SER A 1 188 ? 3.664 2.845 12.572 1.00 95.31 188 SER A N 1
ATOM 1529 C CA . SER A 1 188 ? 3.580 4.027 11.709 1.00 95.31 188 SER A CA 1
ATOM 1530 C C . SER A 1 188 ? 4.072 5.271 12.449 1.00 95.31 188 SER A C 1
ATOM 1532 O O . SER A 1 188 ? 3.731 5.483 13.615 1.00 95.31 188 SER A O 1
ATOM 1534 N N . GLN A 1 189 ? 4.874 6.101 11.783 1.00 95.25 189 GLN A N 1
ATOM 1535 C CA . GLN A 1 189 ? 5.458 7.310 12.384 1.00 95.25 189 GLN A CA 1
ATOM 1536 C C . GLN A 1 189 ? 4.637 8.576 12.130 1.00 95.25 189 GLN A C 1
ATOM 1538 O O . GLN A 1 189 ? 4.768 9.551 12.872 1.00 95.25 189 GLN A O 1
ATOM 1543 N N . SER A 1 190 ? 3.798 8.563 11.099 1.00 94.88 190 SER A N 1
ATOM 1544 C CA . SER A 1 190 ? 2.930 9.672 10.721 1.00 94.88 190 SER A CA 1
ATOM 1545 C C . SER A 1 190 ? 1.713 9.172 9.936 1.00 94.88 190 SER A C 1
ATOM 1547 O O . SER A 1 190 ? 1.628 7.987 9.600 1.00 94.88 190 SER A O 1
ATOM 1549 N N . LEU A 1 191 ? 0.763 10.068 9.653 1.00 94.44 191 LEU A N 1
ATOM 1550 C CA . LEU A 1 191 ? -0.454 9.735 8.902 1.00 94.44 191 LEU A CA 1
ATOM 1551 C C . LEU A 1 191 ? -0.136 9.350 7.451 1.00 94.44 191 LEU A C 1
ATOM 1553 O O . LEU A 1 191 ? -0.755 8.440 6.915 1.00 94.44 191 LEU A O 1
ATOM 1557 N N . GLU A 1 192 ? 0.897 9.947 6.850 1.00 92.94 192 GLU A N 1
ATOM 1558 C CA . GLU A 1 192 ? 1.296 9.697 5.459 1.00 92.94 192 GLU A CA 1
ATOM 1559 C C . GLU A 1 192 ? 1.792 8.258 5.211 1.00 92.94 192 GLU A C 1
ATOM 1561 O O . GLU A 1 192 ? 1.831 7.796 4.069 1.00 92.94 192 GLU A O 1
ATOM 1566 N N . GLU A 1 193 ? 2.186 7.531 6.262 1.00 94.06 193 GLU A N 1
ATOM 1567 C CA . GLU A 1 193 ? 2.565 6.115 6.166 1.00 94.06 193 GLU A CA 1
ATOM 1568 C C . GLU A 1 193 ? 1.356 5.166 6.175 1.00 94.06 193 GLU A C 1
ATOM 1570 O O . GLU A 1 193 ? 1.496 3.985 5.835 1.00 94.06 193 GLU A O 1
ATOM 1575 N N . ILE A 1 194 ? 0.178 5.664 6.559 1.00 96.00 194 ILE A N 1
ATOM 1576 C CA . ILE A 1 194 ? -1.052 4.893 6.704 1.00 96.00 194 ILE A CA 1
ATOM 1577 C C . ILE A 1 194 ? -1.860 5.038 5.411 1.00 96.00 194 ILE A C 1
ATOM 1579 O O . ILE A 1 194 ? -2.294 6.136 5.073 1.00 96.00 194 ILE A O 1
ATOM 1583 N N . PRO A 1 195 ? -2.123 3.952 4.663 1.00 95.25 195 PRO A N 1
ATOM 1584 C CA . PRO A 1 195 ? -2.997 4.043 3.501 1.00 95.25 195 PRO A CA 1
ATOM 1585 C C . PRO A 1 195 ? -4.397 4.506 3.926 1.00 95.25 195 PRO A C 1
ATOM 1587 O O . PRO A 1 195 ? -4.993 3.841 4.775 1.00 95.25 195 PRO A O 1
ATOM 1590 N N . HIS A 1 196 ? -4.944 5.556 3.301 1.00 92.31 196 HIS A N 1
ATOM 1591 C CA . HIS A 1 196 ? -6.267 6.129 3.629 1.00 92.31 196 HIS A CA 1
ATOM 1592 C C . HIS A 1 196 ? -7.381 5.069 3.724 1.00 92.31 196 HIS A C 1
ATOM 1594 O O . HIS A 1 196 ? -8.180 5.054 4.658 1.00 92.31 196 HIS A O 1
ATOM 1600 N N . SER A 1 197 ? -7.376 4.082 2.821 1.00 92.75 197 SER A N 1
ATOM 1601 C CA . SER A 1 197 ? -8.350 2.978 2.834 1.00 92.75 197 SER A CA 1
ATOM 1602 C C . SER A 1 197 ? -8.326 2.120 4.109 1.00 92.75 197 SER A C 1
ATOM 1604 O O . SER A 1 197 ? -9.316 1.453 4.412 1.00 92.75 197 SER A O 1
ATOM 1606 N N . SER A 1 198 ? -7.237 2.137 4.884 1.00 96.62 198 SER A N 1
ATOM 1607 C CA . SER A 1 198 ? -7.101 1.348 6.115 1.00 96.62 198 SER A CA 1
ATOM 1608 C C . SER A 1 198 ? -8.165 1.721 7.145 1.00 96.62 198 SER A C 1
ATOM 1610 O O . SER A 1 198 ? -8.746 0.824 7.754 1.00 96.62 198 SER A O 1
ATOM 1612 N N . TYR A 1 199 ? -8.474 3.013 7.305 1.00 96.88 199 TYR A N 1
ATOM 1613 C CA . TYR A 1 199 ? -9.491 3.487 8.250 1.00 96.88 199 TYR A CA 1
ATOM 1614 C C . TYR A 1 199 ? -10.872 2.921 7.904 1.00 96.88 199 TYR A C 1
ATOM 1616 O O . TYR A 1 199 ? -11.534 2.313 8.749 1.00 96.88 199 TYR A O 1
ATOM 1624 N N . ALA A 1 200 ? -11.259 3.019 6.629 1.00 96.06 200 ALA A N 1
ATOM 1625 C CA . ALA A 1 200 ? -12.524 2.496 6.127 1.00 96.06 200 ALA A CA 1
ATOM 1626 C C . ALA A 1 200 ? -12.612 0.962 6.234 1.00 96.06 200 ALA A C 1
ATOM 1628 O O . ALA A 1 200 ? -13.671 0.423 6.567 1.00 96.06 200 ALA A O 1
ATOM 1629 N N . ILE A 1 201 ? -11.510 0.238 6.005 1.00 97.44 201 ILE A N 1
ATOM 1630 C CA . ILE A 1 201 ? -11.471 -1.223 6.167 1.00 97.44 201 ILE A CA 1
ATOM 1631 C C . ILE A 1 201 ? -11.642 -1.610 7.641 1.00 97.44 201 ILE A C 1
ATOM 1633 O O . ILE A 1 201 ? -12.463 -2.476 7.943 1.00 97.44 201 ILE A O 1
ATOM 1637 N N . ILE A 1 202 ? -10.922 -0.966 8.566 1.00 98.31 202 ILE A N 1
ATOM 1638 C CA . ILE A 1 202 ? -11.039 -1.235 10.009 1.00 98.31 202 ILE A CA 1
ATOM 1639 C C . ILE A 1 202 ? -12.466 -0.940 10.493 1.00 98.31 202 ILE A C 1
ATOM 1641 O O . ILE A 1 202 ? -13.079 -1.778 11.160 1.00 98.31 202 ILE A O 1
ATOM 1645 N N . MET A 1 203 ? -13.027 0.206 10.092 1.00 97.69 203 MET A N 1
ATOM 1646 C CA . MET A 1 203 ? -14.427 0.565 10.333 1.00 97.69 203 MET A CA 1
ATOM 1647 C C . MET A 1 203 ? -15.378 -0.526 9.829 1.00 97.69 203 MET A C 1
ATOM 1649 O O . MET A 1 203 ? -16.243 -0.989 10.577 1.00 97.69 203 MET A O 1
ATOM 1653 N N . THR A 1 204 ? -15.179 -0.991 8.593 1.00 96.88 204 THR A N 1
ATOM 1654 C CA . THR A 1 204 ? -16.014 -2.025 7.972 1.00 96.88 204 THR A CA 1
ATOM 1655 C C . THR A 1 204 ? -15.946 -3.340 8.745 1.00 96.88 204 THR A C 1
ATOM 1657 O O . THR A 1 204 ? -16.988 -3.958 8.974 1.00 96.88 204 THR A O 1
ATOM 1660 N N . ILE A 1 205 ? -14.756 -3.753 9.201 1.00 98.12 205 ILE A N 1
ATOM 1661 C CA . ILE A 1 205 ? -14.598 -4.962 10.018 1.00 98.12 205 ILE A CA 1
ATOM 1662 C C . ILE A 1 205 ? -15.443 -4.846 11.294 1.00 98.12 205 ILE A C 1
ATOM 1664 O O . ILE A 1 205 ? -16.246 -5.740 11.575 1.00 98.12 205 ILE A O 1
ATOM 1668 N N . PHE A 1 206 ? -15.334 -3.743 12.041 1.00 98.00 206 PHE A N 1
ATOM 1669 C CA . PHE A 1 206 ? -16.125 -3.552 13.262 1.00 98.00 206 PHE A CA 1
ATOM 1670 C C . PHE A 1 206 ? -17.626 -3.485 12.998 1.00 98.00 206 PHE A C 1
ATOM 1672 O O . PHE A 1 206 ? -18.417 -4.070 13.747 1.00 98.00 206 PHE A O 1
ATOM 1679 N N . TYR A 1 207 ? -18.027 -2.809 11.924 1.00 96.62 207 TYR A N 1
ATOM 1680 C CA . TYR A 1 207 ? -19.427 -2.687 11.543 1.00 96.62 207 TYR A CA 1
ATOM 1681 C C . TYR A 1 207 ? -20.041 -4.060 11.238 1.00 96.62 207 TYR A C 1
ATOM 1683 O O . TYR A 1 207 ? -21.096 -4.407 11.776 1.00 96.62 207 TYR A O 1
ATOM 1691 N N . GLN A 1 208 ? -19.354 -4.881 10.435 1.00 95.56 208 GLN A N 1
ATOM 1692 C CA . GLN A 1 208 ? -19.801 -6.231 10.075 1.00 95.56 208 GLN A CA 1
ATOM 1693 C C . GLN A 1 208 ? -19.935 -7.153 11.297 1.00 95.56 208 GLN A C 1
ATOM 1695 O O . GLN A 1 208 ? -20.840 -7.988 11.339 1.00 95.56 208 GLN A O 1
ATOM 1700 N N . HIS A 1 209 ? -19.110 -6.943 12.326 1.00 96.12 209 HIS A N 1
ATOM 1701 C CA . HIS A 1 209 ? -19.147 -7.686 13.592 1.00 96.12 209 HIS A CA 1
ATOM 1702 C C . HIS A 1 209 ? -20.005 -7.002 14.670 1.00 96.12 209 HIS A C 1
ATOM 1704 O O . HIS A 1 209 ? -19.920 -7.322 15.855 1.00 96.12 209 HIS A O 1
ATOM 1710 N N . LYS A 1 210 ? -20.875 -6.058 14.277 1.00 95.56 210 LYS A N 1
ATOM 1711 C CA . LYS A 1 210 ? -21.840 -5.369 15.157 1.00 95.56 210 LYS A CA 1
ATOM 1712 C C . LYS A 1 210 ? -21.197 -4.610 16.327 1.00 95.56 210 LYS A C 1
ATOM 1714 O O . LYS A 1 210 ? -21.874 -4.277 17.305 1.00 95.56 210 LYS A O 1
ATOM 1719 N N . GLN A 1 211 ? -19.911 -4.287 16.228 1.00 96.44 211 GLN A N 1
ATOM 1720 C CA . GLN A 1 211 ? -19.183 -3.438 17.171 1.00 96.44 211 GLN A CA 1
ATOM 1721 C C . GLN A 1 211 ? -19.274 -1.980 16.724 1.00 96.44 211 GLN A C 1
ATOM 1723 O O . GLN A 1 211 ? -18.285 -1.327 16.414 1.00 96.44 211 GLN A O 1
ATOM 1728 N N . PHE A 1 212 ? -20.505 -1.471 16.688 1.00 96.62 212 PHE A N 1
ATOM 1729 C CA . PHE A 1 212 ? -20.820 -0.177 16.086 1.00 96.62 212 PHE A CA 1
ATOM 1730 C C . PHE A 1 212 ? -20.137 1.022 16.759 1.00 96.62 212 PHE A C 1
ATOM 1732 O O . PHE A 1 212 ? -19.913 2.021 16.094 1.00 96.62 212 PHE A O 1
ATOM 1739 N N . GLU A 1 213 ? -19.788 0.936 18.045 1.00 96.88 213 GLU A N 1
ATOM 1740 C CA . GLU A 1 213 ? -19.043 2.004 18.729 1.00 96.88 213 GLU A CA 1
ATOM 1741 C C . GLU A 1 213 ? -17.611 2.131 18.190 1.00 96.88 213 GLU A C 1
ATOM 1743 O O . GLU A 1 213 ? -17.178 3.233 17.875 1.00 96.88 213 GLU A O 1
ATOM 1748 N N . GLU A 1 214 ? -16.900 1.014 17.999 1.00 97.75 214 GLU A N 1
ATOM 1749 C CA . GLU A 1 214 ? -15.577 1.032 17.356 1.00 97.75 214 GLU A CA 1
ATOM 1750 C C . GLU A 1 214 ? -15.692 1.404 15.877 1.00 97.75 214 GLU A C 1
ATOM 1752 O O . GLU A 1 214 ? -14.896 2.194 15.378 1.00 97.75 214 GLU A O 1
ATOM 1757 N N . ALA A 1 215 ? -16.715 0.895 15.182 1.00 98.06 215 ALA A N 1
ATOM 1758 C CA . ALA A 1 215 ? -16.972 1.278 13.797 1.00 98.06 215 ALA A CA 1
ATOM 1759 C C . ALA A 1 215 ? -17.170 2.795 13.660 1.00 98.06 215 ALA A C 1
ATOM 1761 O O . ALA A 1 215 ? -16.636 3.387 12.734 1.00 98.06 215 ALA A O 1
ATOM 1762 N N . TYR A 1 216 ? -17.891 3.424 14.594 1.00 98.06 216 TYR A N 1
ATOM 1763 C CA . TYR A 1 216 ? -18.110 4.870 14.606 1.00 98.06 216 TYR A CA 1
ATOM 1764 C C . TYR A 1 216 ? -16.809 5.648 14.827 1.00 98.06 216 TYR A C 1
ATOM 1766 O O . TYR A 1 216 ? -16.532 6.588 14.092 1.00 98.06 216 TYR A O 1
ATOM 1774 N N . VAL A 1 217 ? -15.970 5.218 15.776 1.00 98.44 217 VAL A N 1
ATOM 1775 C CA . VAL A 1 217 ? -14.648 5.829 16.006 1.00 98.44 217 VAL A CA 1
ATOM 1776 C C . VAL A 1 217 ? -13.805 5.790 14.731 1.00 98.44 217 VAL A C 1
ATOM 1778 O O . VAL A 1 217 ? -13.290 6.815 14.303 1.00 98.44 217 VAL A O 1
ATOM 1781 N N . TRP A 1 218 ? -13.689 4.625 14.092 1.00 98.19 218 TRP A N 1
ATOM 1782 C CA . TRP A 1 218 ? -12.898 4.480 12.867 1.00 98.19 218 TRP A CA 1
ATOM 1783 C C . TRP A 1 218 ? -13.540 5.141 11.641 1.00 98.19 218 TRP A C 1
ATOM 1785 O O . TRP A 1 218 ? -12.815 5.522 10.727 1.00 98.19 218 TRP A O 1
ATOM 1795 N N . ALA A 1 219 ? -14.865 5.314 11.625 1.00 97.81 219 ALA A N 1
ATOM 1796 C CA . ALA A 1 219 ? -15.564 6.093 10.606 1.00 97.81 219 ALA A CA 1
ATOM 1797 C C . ALA A 1 219 ? -15.181 7.575 10.665 1.00 97.81 219 ALA A C 1
ATOM 1799 O O . ALA A 1 219 ? -14.898 8.153 9.625 1.00 97.81 219 ALA A O 1
ATOM 1800 N N . LEU A 1 220 ? -15.094 8.156 11.867 1.00 97.44 220 LEU A N 1
ATOM 1801 C CA . LEU A 1 220 ? -14.654 9.543 12.046 1.00 97.44 220 LEU A CA 1
ATOM 1802 C C . LEU A 1 220 ? -13.219 9.756 11.550 1.00 97.44 220 LEU A C 1
ATOM 1804 O O . LEU A 1 220 ? -12.939 10.750 10.893 1.00 97.44 220 LEU A O 1
ATOM 1808 N N . LEU A 1 221 ? -12.311 8.809 11.823 1.00 97.00 221 LEU A N 1
ATOM 1809 C CA . LEU A 1 221 ? -10.946 8.872 11.284 1.00 97.00 221 LEU A CA 1
ATOM 1810 C C . LEU A 1 221 ? -10.930 8.754 9.755 1.00 97.00 221 LEU A C 1
ATOM 1812 O O . LEU A 1 221 ? -10.108 9.390 9.110 1.00 97.00 221 LEU A O 1
ATOM 1816 N N . ALA A 1 222 ? -11.804 7.920 9.189 1.00 95.88 222 ALA A N 1
ATOM 1817 C CA . ALA A 1 222 ? -11.900 7.761 7.745 1.00 95.88 222 ALA A CA 1
ATOM 1818 C C . ALA A 1 222 ? -12.439 9.028 7.062 1.00 95.88 222 ALA A C 1
ATOM 1820 O O . ALA A 1 222 ? -11.896 9.395 6.032 1.00 95.88 222 ALA A O 1
ATOM 1821 N N . GLU A 1 223 ? -13.443 9.702 7.637 1.00 94.25 223 GLU A N 1
ATOM 1822 C CA . GLU A 1 223 ? -13.943 10.984 7.113 1.00 94.25 223 GLU A CA 1
ATOM 1823 C C . GLU A 1 223 ? -12.908 12.108 7.230 1.00 94.25 223 GLU A C 1
ATOM 1825 O O . GLU A 1 223 ? -12.754 12.885 6.297 1.00 94.25 223 GLU A O 1
ATOM 1830 N N . GLU A 1 224 ? -12.171 12.189 8.343 1.00 92.56 224 GLU A N 1
ATOM 1831 C CA . GLU A 1 224 ? -11.137 13.222 8.528 1.00 92.56 224 GLU A CA 1
ATOM 1832 C C . GLU A 1 224 ? -9.996 13.096 7.502 1.00 92.56 224 GLU A C 1
ATOM 1834 O O . GLU A 1 224 ? -9.422 14.096 7.083 1.00 92.56 224 GLU A O 1
ATOM 1839 N N . GLU A 1 225 ? -9.666 11.870 7.091 1.00 90.06 225 GLU A N 1
ATOM 1840 C CA . GLU A 1 225 ? -8.575 11.581 6.152 1.00 90.06 225 GLU A CA 1
ATOM 1841 C C . GLU A 1 225 ? -9.040 11.472 4.687 1.00 90.06 225 GLU A C 1
ATOM 1843 O O . GLU A 1 225 ? -8.203 11.257 3.805 1.00 90.06 225 GLU A O 1
ATOM 1848 N N . ASP A 1 226 ? -10.343 11.599 4.415 1.00 86.94 226 ASP A N 1
ATOM 1849 C CA . ASP A 1 226 ? -10.931 11.635 3.069 1.00 86.94 226 ASP A CA 1
ATOM 1850 C C . ASP A 1 226 ? -11.158 13.090 2.625 1.00 86.94 226 ASP A C 1
ATOM 1852 O O . ASP A 1 226 ? -12.280 13.594 2.574 1.00 86.94 226 ASP A O 1
ATOM 1856 N N . GLU A 1 227 ? -10.062 13.790 2.310 1.00 79.75 227 GLU A N 1
ATOM 1857 C CA . GLU A 1 227 ? -10.084 15.215 1.929 1.00 79.75 227 GLU A CA 1
ATOM 1858 C C . GLU A 1 227 ? -10.947 15.511 0.685 1.00 79.75 227 GLU A C 1
ATOM 1860 O O . GLU A 1 227 ? -11.397 16.646 0.498 1.00 79.75 227 GLU A O 1
ATOM 1865 N N . GLU A 1 228 ? -11.156 14.514 -0.180 1.00 82.31 228 GLU A N 1
ATOM 1866 C CA . GLU A 1 228 ? -11.881 14.653 -1.448 1.00 82.31 228 GLU A CA 1
ATOM 1867 C C . GLU A 1 228 ? -13.344 14.178 -1.375 1.00 82.31 228 GLU A C 1
ATOM 1869 O O . GLU A 1 228 ? -14.058 14.315 -2.372 1.00 82.31 228 GLU A O 1
ATOM 1874 N N . ASP A 1 229 ? -13.803 13.680 -0.216 1.00 80.19 229 ASP A N 1
ATOM 1875 C CA . ASP A 1 229 ? -15.128 13.056 -0.035 1.00 80.19 229 ASP A CA 1
ATOM 1876 C C . ASP A 1 229 ? -15.379 11.955 -1.091 1.00 80.19 229 ASP A C 1
ATOM 1878 O O . ASP A 1 229 ? -16.451 11.853 -1.698 1.00 80.19 229 ASP A O 1
ATOM 1882 N N . GLU A 1 230 ? -14.346 11.150 -1.380 1.00 80.44 230 GLU A N 1
ATOM 1883 C CA . GLU A 1 230 ? -14.412 10.081 -2.384 1.00 80.44 230 GLU A CA 1
ATOM 1884 C C . GLU A 1 230 ? -15.311 8.929 -1.900 1.00 80.44 230 GLU A C 1
ATOM 1886 O O . GLU A 1 230 ? -16.001 8.277 -2.697 1.00 80.44 230 GLU A O 1
ATOM 1891 N N . PHE A 1 231 ? -15.351 8.693 -0.585 1.00 79.62 231 PHE A N 1
ATOM 1892 C CA . PHE A 1 231 ? -16.079 7.601 0.050 1.00 79.62 231 PHE A CA 1
ATOM 1893 C C . PHE A 1 231 ? -16.952 8.103 1.211 1.00 79.62 231 PHE A C 1
ATOM 1895 O O . PHE A 1 231 ? -16.678 7.772 2.366 1.00 79.62 231 PHE A O 1
ATOM 1902 N N . PRO A 1 232 ? -18.067 8.806 0.929 1.00 86.56 232 PRO A N 1
ATOM 1903 C CA . PRO A 1 232 ? -18.917 9.384 1.966 1.00 86.56 232 PRO A CA 1
ATOM 1904 C C . PRO A 1 232 ? -19.453 8.313 2.923 1.00 86.56 232 PRO A C 1
ATOM 1906 O O . PRO A 1 232 ? -20.085 7.329 2.506 1.00 86.56 232 PRO A O 1
ATOM 1909 N N . ILE A 1 233 ? -19.248 8.517 4.228 1.00 91.56 233 ILE A N 1
ATOM 1910 C CA . ILE A 1 233 ? -19.675 7.586 5.275 1.00 91.56 233 ILE A CA 1
ATOM 1911 C C . ILE A 1 233 ? -20.965 8.083 5.925 1.00 91.56 233 ILE A C 1
ATOM 1913 O O . ILE A 1 233 ? -21.083 9.202 6.406 1.00 91.56 233 ILE A O 1
ATOM 1917 N N . ASN A 1 234 ? -21.972 7.212 6.013 1.00 92.44 234 ASN A N 1
ATOM 1918 C CA . ASN A 1 234 ? -23.193 7.539 6.742 1.00 92.44 234 ASN A CA 1
ATOM 1919 C C . ASN A 1 234 ? -23.016 7.279 8.250 1.00 92.44 234 ASN A C 1
ATOM 1921 O O . ASN A 1 234 ? -23.405 6.223 8.760 1.00 92.44 234 ASN A O 1
ATOM 1925 N N . LEU A 1 235 ? -22.444 8.253 8.964 1.00 93.94 235 LEU A N 1
ATOM 1926 C CA . LEU A 1 235 ? -22.267 8.215 10.421 1.00 93.94 235 LEU A CA 1
ATOM 1927 C C . LEU A 1 235 ? -23.576 7.943 11.180 1.00 93.94 235 LEU A C 1
ATOM 1929 O O . LEU A 1 235 ? -23.613 7.143 12.121 1.00 93.94 235 LEU A O 1
ATOM 1933 N N . GLU A 1 236 ? -24.679 8.562 10.749 1.00 92.25 236 GLU A N 1
ATOM 1934 C CA . GLU A 1 236 ? -25.988 8.407 11.389 1.00 92.25 236 GLU A CA 1
ATOM 1935 C C . GLU A 1 236 ? -26.468 6.949 11.347 1.00 92.25 236 GLU A C 1
ATOM 1937 O O . GLU A 1 236 ? -27.005 6.426 12.330 1.00 92.25 236 GLU A O 1
ATOM 1942 N N . LEU A 1 237 ? -26.227 6.255 10.233 1.00 92.56 237 LEU A N 1
ATOM 1943 C CA . LEU A 1 237 ? -26.565 4.846 10.083 1.00 92.56 237 LEU A CA 1
ATOM 1944 C C . LEU A 1 237 ? -25.780 3.971 11.070 1.00 92.56 237 LEU A C 1
ATOM 1946 O O . LEU A 1 237 ? -26.352 3.038 11.640 1.00 92.56 237 LEU A O 1
ATOM 1950 N N . ILE A 1 238 ? -24.509 4.287 11.331 1.00 94.50 238 ILE A N 1
ATOM 1951 C CA . ILE A 1 238 ? -23.690 3.577 12.327 1.00 94.50 238 ILE A CA 1
ATOM 1952 C C . ILE A 1 238 ? -24.251 3.802 13.739 1.00 94.50 238 ILE A C 1
ATOM 1954 O O . ILE A 1 238 ? -24.450 2.839 14.486 1.00 94.50 238 ILE A O 1
ATOM 1958 N N . LEU A 1 239 ? -24.610 5.042 14.086 1.00 92.69 239 LEU A N 1
ATOM 1959 C CA . LEU A 1 239 ? -25.228 5.395 15.375 1.00 92.69 239 LEU A CA 1
ATOM 1960 C C . LEU A 1 239 ? -26.590 4.714 15.602 1.00 92.69 239 LEU A C 1
ATOM 1962 O O . LEU A 1 239 ? -26.982 4.421 16.741 1.00 92.69 239 LEU A O 1
ATOM 1966 N N . LYS A 1 240 ? -27.297 4.416 14.510 1.00 92.56 240 LYS A N 1
ATOM 1967 C CA . LYS A 1 240 ? -28.538 3.627 14.471 1.00 92.56 240 LYS A CA 1
ATOM 1968 C C . LYS A 1 240 ? -28.304 2.117 14.341 1.00 92.56 240 LYS A C 1
ATOM 1970 O O . LYS A 1 240 ? -29.265 1.364 14.194 1.00 92.56 240 LYS A O 1
ATOM 1975 N N . LYS A 1 241 ? -27.053 1.642 14.407 1.00 90.12 241 LYS A N 1
ATOM 1976 C CA . LYS A 1 241 ? -26.675 0.221 14.270 1.00 90.12 241 LYS A CA 1
ATOM 1977 C C . LYS A 1 241 ? -27.166 -0.423 12.964 1.00 90.12 241 LYS A C 1
ATOM 1979 O O . LYS A 1 241 ? -27.568 -1.586 12.950 1.00 90.12 241 LYS A O 1
ATOM 1984 N N . GLY A 1 242 ? -27.182 0.345 11.877 1.00 81.69 242 GLY A N 1
ATOM 1985 C CA . GLY A 1 242 ? -27.639 -0.099 10.560 1.00 81.69 242 GLY A CA 1
ATOM 1986 C C . GLY A 1 242 ? -29.153 -0.048 10.339 1.00 81.69 242 GLY A C 1
ATOM 1987 O O . GLY A 1 242 ? -29.626 -0.486 9.292 1.00 81.69 242 GLY A O 1
ATOM 1988 N N . ILE A 1 243 ? -29.934 0.469 11.294 1.00 83.38 243 ILE A N 1
ATOM 1989 C CA . ILE A 1 243 ? -31.396 0.550 11.182 1.00 83.38 243 ILE A CA 1
ATOM 1990 C C . ILE A 1 243 ? -31.792 1.879 10.528 1.00 83.38 243 ILE A C 1
ATOM 1992 O O . ILE A 1 243 ? -31.670 2.940 11.132 1.00 83.38 243 ILE A O 1
ATOM 1996 N N . VAL A 1 244 ? -32.314 1.818 9.298 1.00 77.50 244 VAL A N 1
ATOM 1997 C CA . VAL A 1 244 ? -32.651 3.009 8.488 1.00 77.50 244 VAL A CA 1
ATOM 1998 C C . VAL A 1 244 ? -33.741 3.875 9.136 1.00 77.50 244 VAL A C 1
ATOM 2000 O O . VAL A 1 244 ? -33.639 5.098 9.166 1.00 77.50 244 VAL A O 1
ATOM 2003 N N . SER A 1 245 ? -34.778 3.248 9.690 1.00 72.81 245 SER A N 1
ATOM 2004 C CA . SER A 1 245 ? -35.954 3.920 10.255 1.00 72.81 245 SER A CA 1
ATOM 2005 C C . SER A 1 245 ? -36.111 3.600 11.743 1.00 72.81 245 SER A C 1
ATOM 2007 O O . SER A 1 245 ? -37.059 2.928 12.149 1.00 72.81 245 SER A O 1
ATOM 2009 N N . GLY A 1 246 ? -35.145 4.053 12.545 1.00 71.81 246 GLY A N 1
ATOM 2010 C CA . GLY A 1 246 ? -35.134 3.904 13.999 1.00 71.81 246 GLY A CA 1
ATOM 2011 C C . GLY A 1 246 ? -34.403 5.048 14.701 1.00 71.81 246 GLY A C 1
ATOM 2012 O O . GLY A 1 246 ? -33.694 5.830 14.064 1.00 71.81 246 GLY A O 1
ATOM 2013 N N . ASP A 1 247 ? -34.588 5.135 16.017 1.00 81.69 247 ASP A N 1
ATOM 2014 C CA . ASP A 1 247 ? -33.880 6.100 16.855 1.00 81.69 247 ASP A CA 1
ATOM 2015 C C . ASP A 1 247 ? -32.400 5.740 16.984 1.00 81.69 247 ASP A C 1
ATOM 2017 O O . ASP A 1 247 ? -31.996 4.576 16.910 1.00 81.69 247 ASP A O 1
ATOM 2021 N N . LYS A 1 248 ? -31.583 6.759 17.246 1.00 83.00 248 LYS A N 1
ATOM 2022 C CA . LYS A 1 248 ? -30.180 6.585 17.608 1.00 83.00 248 LYS A CA 1
ATOM 2023 C C . LYS A 1 248 ? -30.052 5.693 18.848 1.00 83.00 248 LYS A C 1
ATOM 2025 O O . LYS A 1 248 ? -30.609 5.983 19.910 1.00 83.00 248 LYS A O 1
ATOM 2030 N N . VAL A 1 249 ? -29.298 4.603 18.708 1.00 87.81 249 VAL A N 1
ATOM 2031 C CA . VAL A 1 249 ? -29.124 3.592 19.763 1.00 87.81 249 VAL A CA 1
ATOM 2032 C C . VAL A 1 249 ? -27.850 3.851 20.563 1.00 87.81 249 VAL A C 1
ATOM 2034 O O . VAL A 1 249 ? -27.835 3.638 21.775 1.00 87.81 249 VAL A O 1
ATOM 2037 N N . ILE A 1 250 ? -26.789 4.316 19.899 1.00 89.19 250 ILE A N 1
ATOM 2038 C CA . ILE A 1 250 ? -25.525 4.698 20.538 1.00 89.19 250 ILE A CA 1
ATOM 2039 C C . ILE A 1 250 ? -25.697 6.076 21.180 1.00 89.19 250 ILE A C 1
ATOM 2041 O O . ILE A 1 250 ? -25.984 7.051 20.492 1.00 89.19 250 ILE A O 1
ATOM 2045 N N . ARG A 1 251 ? -25.561 6.162 22.507 1.00 89.31 251 ARG A N 1
ATOM 2046 C CA . ARG A 1 251 ? -25.835 7.394 23.277 1.00 89.31 251 ARG A CA 1
ATOM 2047 C C . ARG A 1 251 ? -24.581 8.100 23.789 1.00 89.31 251 ARG A C 1
ATOM 2049 O O . ARG A 1 251 ? -24.683 9.221 24.268 1.00 89.31 251 ARG A O 1
ATOM 2056 N N . ASN A 1 252 ? -23.427 7.453 23.690 1.00 93.62 252 ASN A N 1
ATOM 2057 C CA . ASN A 1 252 ? -22.120 7.938 24.129 1.00 93.62 252 ASN A CA 1
ATOM 2058 C C . ASN A 1 252 ? -21.309 8.574 22.986 1.00 93.62 252 ASN A C 1
ATOM 2060 O O . ASN A 1 252 ? -20.093 8.448 22.960 1.00 93.62 252 ASN A O 1
ATOM 2064 N N . GLU A 1 253 ? -21.974 9.220 22.025 1.00 93.69 253 GLU A N 1
ATOM 2065 C CA . GLU A 1 253 ? -21.329 9.799 20.835 1.00 93.69 253 GLU A CA 1
ATOM 2066 C C . GLU A 1 253 ? -20.179 10.745 21.189 1.00 93.69 253 GLU A C 1
ATOM 2068 O O . GLU A 1 253 ? -19.085 10.552 20.678 1.00 93.69 253 GLU A O 1
ATOM 2073 N N . VAL A 1 254 ? -20.387 11.674 22.129 1.00 95.94 254 VAL A N 1
ATOM 2074 C CA . VAL A 1 254 ? -19.345 12.623 22.562 1.00 95.94 254 VAL A CA 1
ATOM 2075 C C . VAL A 1 254 ? -18.089 11.888 23.040 1.00 95.94 254 VAL A C 1
ATOM 2077 O O . VAL A 1 254 ? -16.979 12.238 22.663 1.00 95.94 254 VAL A O 1
ATOM 2080 N N . GLN A 1 255 ? -18.243 10.808 23.814 1.00 97.75 255 GLN A N 1
ATOM 2081 C CA . GLN A 1 255 ? -17.095 10.019 24.270 1.00 97.75 255 GLN A CA 1
ATOM 2082 C C . GLN A 1 255 ? -16.395 9.269 23.125 1.00 97.75 255 GLN A C 1
ATOM 2084 O O . GLN A 1 255 ? -15.200 8.989 23.218 1.00 97.75 255 GLN A O 1
ATOM 2089 N N . LEU A 1 256 ? -17.128 8.897 22.073 1.00 97.94 256 LEU A N 1
ATOM 2090 C CA . LEU A 1 256 ? -16.555 8.246 20.894 1.00 97.94 256 LEU A CA 1
ATOM 2091 C C . LEU A 1 256 ? -15.824 9.253 20.001 1.00 97.94 256 LEU A C 1
ATOM 2093 O O . LEU A 1 256 ? -14.766 8.919 19.478 1.00 97.94 256 LEU A O 1
ATOM 2097 N N . GLU A 1 257 ? -16.336 10.477 19.882 1.00 97.81 257 GLU A N 1
ATOM 2098 C CA . GLU A 1 257 ? -15.661 11.594 19.208 1.00 97.81 257 GLU A CA 1
ATOM 2099 C C . GLU A 1 257 ? -14.352 11.953 19.922 1.00 97.81 257 GLU A C 1
ATOM 2101 O O . GLU A 1 257 ? -13.299 11.996 19.285 1.00 97.81 257 GLU A O 1
ATOM 2106 N N . ASP A 1 258 ? -14.376 12.074 21.255 1.00 98.25 258 ASP A N 1
ATOM 2107 C CA . ASP A 1 258 ? -13.168 12.291 22.066 1.00 98.25 258 ASP A CA 1
ATOM 2108 C C . ASP A 1 258 ? -12.133 11.169 21.850 1.00 98.25 258 ASP A C 1
ATOM 2110 O O . ASP A 1 258 ? -10.924 11.407 21.763 1.00 98.25 258 ASP A O 1
ATOM 2114 N N . LYS A 1 259 ? -12.602 9.918 21.744 1.00 98.25 259 LYS A N 1
ATOM 2115 C CA . LYS A 1 259 ? -11.745 8.758 21.469 1.00 98.25 259 LYS A CA 1
ATOM 2116 C C . LYS A 1 259 ? -11.156 8.806 20.055 1.00 98.25 259 LYS A C 1
ATOM 2118 O O . LYS A 1 259 ? -9.974 8.499 19.894 1.00 98.25 259 LYS A O 1
ATOM 2123 N N . ALA A 1 260 ? -11.941 9.192 19.051 1.00 98.25 260 ALA A N 1
ATOM 2124 C CA . ALA A 1 260 ? -11.475 9.356 17.677 1.00 98.25 260 ALA A CA 1
ATOM 2125 C C . ALA A 1 260 ? -10.401 10.450 17.579 1.00 98.25 260 ALA A C 1
ATOM 2127 O O . ALA A 1 260 ? -9.324 10.206 17.035 1.00 98.25 260 ALA A O 1
ATOM 2128 N N . GLU A 1 261 ? -10.630 11.609 18.203 1.00 98.19 261 GLU A N 1
ATOM 2129 C CA . GLU A 1 261 ? -9.651 12.700 18.249 1.00 98.19 261 GLU A CA 1
ATOM 2130 C C . GLU A 1 261 ? -8.358 12.265 18.963 1.00 98.19 261 GLU A C 1
ATOM 2132 O O . GLU A 1 261 ? -7.243 12.592 18.539 1.00 98.19 261 GLU A O 1
ATOM 2137 N N . TYR A 1 262 ? -8.481 11.483 20.040 1.00 98.19 262 TYR A N 1
ATOM 2138 C CA . TYR A 1 262 ? -7.330 10.900 20.724 1.00 98.19 262 TYR A CA 1
ATOM 2139 C C . TYR A 1 262 ? -6.530 9.959 19.811 1.00 98.19 262 TYR A C 1
ATOM 2141 O O . TYR A 1 262 ? -5.306 10.092 19.724 1.00 98.19 262 TYR A O 1
ATOM 2149 N N . TYR A 1 263 ? -7.197 9.049 19.093 1.00 98.31 263 TYR A N 1
ATOM 2150 C CA . TYR A 1 263 ? -6.543 8.146 18.140 1.00 98.31 263 TYR A CA 1
ATOM 2151 C C . TYR A 1 263 ? -5.843 8.916 17.025 1.00 98.31 263 TYR A C 1
ATOM 2153 O O . TYR A 1 263 ? -4.666 8.663 16.766 1.00 98.31 263 TYR A O 1
ATOM 2161 N N . TYR A 1 264 ? -6.512 9.910 16.443 1.00 97.81 264 TYR A N 1
ATOM 2162 C CA . TYR A 1 264 ? -5.941 10.778 15.419 1.00 97.81 264 TYR A CA 1
ATOM 2163 C C . TYR A 1 264 ? -4.643 11.451 15.896 1.00 97.81 264 TYR A C 1
ATOM 2165 O O . TYR A 1 264 ? -3.604 11.367 15.239 1.00 97.81 264 TYR A O 1
ATOM 2173 N N . LYS A 1 265 ? -4.648 12.047 17.100 1.00 97.88 265 LYS A N 1
ATOM 2174 C CA . LYS A 1 265 ? -3.453 12.673 17.704 1.00 97.88 265 LYS A CA 1
ATOM 2175 C C . LYS A 1 265 ? -2.307 11.678 17.902 1.00 97.88 265 LYS A C 1
ATOM 2177 O O . LYS A 1 265 ? -1.140 12.032 17.706 1.00 97.88 265 LYS A O 1
ATOM 2182 N N . LEU A 1 266 ? -2.609 10.446 18.311 1.00 98.19 266 LEU A N 1
ATOM 2183 C CA . LEU A 1 266 ? -1.596 9.408 18.483 1.00 98.19 266 LEU A CA 1
ATOM 2184 C C . LEU A 1 266 ? -0.997 8.959 17.149 1.00 98.19 266 LEU A C 1
ATOM 2186 O O . LEU A 1 266 ? 0.224 8.852 17.061 1.00 98.19 266 LEU A O 1
ATOM 2190 N N . LEU A 1 267 ? -1.822 8.738 16.125 1.00 97.56 267 LEU A N 1
ATOM 2191 C CA . LEU A 1 267 ? -1.363 8.344 14.788 1.00 97.56 267 LEU A CA 1
ATOM 2192 C C . LEU A 1 267 ? -0.512 9.447 14.153 1.00 97.56 267 LEU A C 1
ATOM 2194 O O . LEU A 1 267 ? 0.618 9.199 13.743 1.00 97.56 267 LEU A O 1
ATOM 2198 N N . LYS A 1 268 ? -0.983 10.697 14.211 1.00 96.50 268 LYS A N 1
ATOM 2199 C CA . LYS A 1 268 ? -0.252 11.878 13.728 1.00 96.50 268 LYS A CA 1
ATOM 2200 C C . LYS A 1 268 ? 1.104 12.091 14.395 1.00 96.50 268 LYS A C 1
ATOM 2202 O O . LYS A 1 268 ? 2.000 12.670 13.793 1.00 96.50 268 LYS A O 1
ATOM 2207 N N . SER A 1 269 ? 1.254 11.662 15.647 1.00 96.94 269 SER A N 1
ATOM 2208 C CA . SER A 1 269 ? 2.509 11.790 16.397 1.00 96.94 269 SER A CA 1
ATOM 2209 C C . SER A 1 269 ? 3.359 10.518 16.423 1.00 96.94 269 SER A C 1
ATOM 2211 O O . SER A 1 269 ? 4.382 10.515 17.113 1.00 96.94 269 SER A O 1
ATOM 2213 N N . GLY A 1 270 ? 2.945 9.450 15.727 1.00 96.69 270 GLY A N 1
ATOM 2214 C CA . GLY A 1 270 ? 3.644 8.162 15.709 1.00 96.69 270 GLY A CA 1
ATOM 2215 C C . GLY A 1 270 ? 3.687 7.462 17.072 1.00 96.69 270 GLY A C 1
ATOM 2216 O O . GLY A 1 270 ? 4.659 6.789 17.409 1.00 96.69 270 GLY A O 1
ATOM 2217 N N . LYS A 1 271 ? 2.676 7.688 17.920 1.00 97.44 271 LYS A N 1
ATOM 2218 C CA . LYS A 1 271 ? 2.600 7.196 19.312 1.00 97.44 271 LYS A CA 1
ATOM 2219 C C . LYS A 1 271 ? 1.418 6.266 19.561 1.00 97.44 271 LYS A C 1
ATOM 2221 O O . LYS A 1 271 ? 1.091 5.985 20.715 1.00 97.44 271 LYS A O 1
ATOM 2226 N N . PHE A 1 272 ? 0.762 5.802 18.503 1.00 97.50 272 PHE A N 1
ATOM 2227 C CA . PHE A 1 272 ? -0.344 4.862 18.619 1.00 97.50 272 PHE A CA 1
ATOM 2228 C C . PH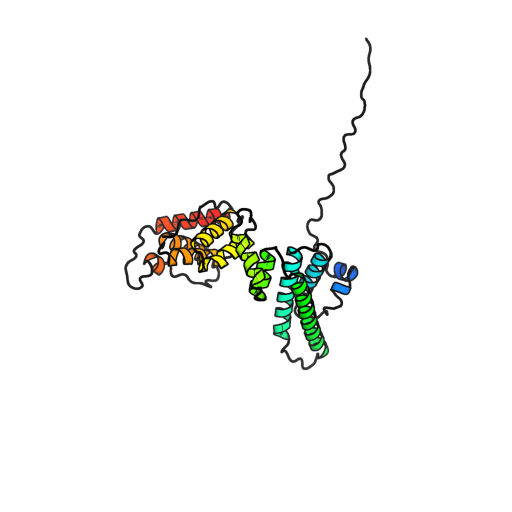E A 1 272 ? 0.133 3.551 19.255 1.00 97.50 272 PHE A C 1
ATOM 2230 O O . PHE A 1 272 ? 1.101 2.945 18.811 1.00 97.50 272 PHE A O 1
ATOM 2237 N N . ASN A 1 273 ? -0.511 3.123 20.341 1.00 96.12 273 ASN A N 1
ATOM 2238 C CA . ASN A 1 273 ? -0.097 1.938 21.104 1.00 96.12 273 ASN A CA 1
ATOM 2239 C C . ASN A 1 273 ? -1.294 1.114 21.605 1.00 96.12 273 ASN A C 1
ATOM 2241 O O . ASN A 1 273 ? -1.177 0.337 22.554 1.00 96.12 273 ASN A O 1
ATOM 2245 N N . GLU A 1 274 ? -2.450 1.290 20.976 1.00 96.12 274 GLU A N 1
ATOM 2246 C CA . GLU A 1 274 ? -3.644 0.523 21.301 1.00 96.12 274 GLU A CA 1
ATOM 2247 C C . GLU A 1 274 ? -3.518 -0.918 20.803 1.00 96.12 274 GLU A C 1
ATOM 2249 O O . GLU A 1 274 ? -2.793 -1.216 19.849 1.00 96.12 274 GLU A O 1
ATOM 2254 N N . GLN A 1 275 ? -4.240 -1.825 21.453 1.00 93.75 275 GLN A N 1
ATOM 2255 C CA . GLN A 1 275 ? -4.356 -3.212 21.013 1.00 93.75 275 GLN A CA 1
ATOM 2256 C C . GLN A 1 275 ? -5.666 -3.411 20.260 1.00 93.75 275 GLN A C 1
ATOM 2258 O O . GLN A 1 275 ? -6.684 -2.811 20.604 1.00 93.75 275 GLN A O 1
ATOM 2263 N N . ALA A 1 276 ? -5.643 -4.288 19.255 1.00 94.12 276 ALA A N 1
ATOM 2264 C CA . ALA A 1 276 ? -6.854 -4.664 18.544 1.00 94.12 276 ALA A CA 1
ATOM 2265 C C . ALA A 1 276 ? -7.852 -5.306 19.525 1.00 94.12 276 ALA A C 1
ATOM 2267 O O . ALA A 1 276 ? -7.496 -6.285 20.193 1.00 94.12 276 ALA A O 1
ATOM 2268 N N . PRO A 1 277 ? -9.091 -4.799 19.628 1.00 95.25 277 PRO A N 1
ATOM 2269 C CA . PRO A 1 277 ? -10.120 -5.457 20.416 1.00 95.25 277 PRO A CA 1
ATOM 2270 C C . PRO A 1 277 ? -10.522 -6.796 19.777 1.00 95.25 277 PRO A C 1
ATOM 2272 O O . PRO A 1 277 ? -10.368 -7.020 18.574 1.00 95.25 277 PRO A O 1
ATOM 2275 N N . ILE A 1 278 ? -11.056 -7.693 20.606 1.00 96.12 278 ILE A N 1
ATOM 2276 C CA . ILE A 1 278 ? -11.585 -8.984 20.155 1.00 96.12 278 ILE A CA 1
ATOM 2277 C C . ILE A 1 278 ? -12.959 -8.757 19.507 1.00 96.12 278 ILE A C 1
ATOM 2279 O O . ILE A 1 278 ? -13.821 -8.079 20.081 1.00 96.12 278 ILE A O 1
ATOM 2283 N N . LEU A 1 279 ? -13.148 -9.320 18.317 1.00 95.00 279 LEU A N 1
ATOM 2284 C CA . LEU A 1 279 ? -14.406 -9.338 17.582 1.00 95.00 279 LEU A CA 1
ATOM 2285 C C . LEU A 1 279 ? -15.431 -10.234 18.286 1.00 95.00 279 LEU A C 1
ATOM 2287 O O . LEU A 1 279 ? -15.077 -11.260 18.871 1.00 95.00 279 LEU A O 1
ATOM 2291 N N . LYS A 1 280 ? -16.702 -9.823 18.259 1.00 87.50 280 LYS A N 1
ATOM 2292 C CA . LYS A 1 280 ? -17.817 -10.528 18.912 1.00 87.50 280 LYS A CA 1
ATOM 2293 C C . LYS A 1 280 ? -18.639 -11.361 17.939 1.00 87.50 280 LYS A C 1
ATOM 2295 O O . LYS A 1 280 ? -18.766 -10.947 16.767 1.00 87.50 280 LYS A O 1
#

Foldseek 3Di:
DDDDDDPDDDPPDPPDDPDDPPPDCPPDLVNLCVVPVVLPVQQDDDPFCNVLSSQLSVLVVCCVVPPDLVSLLSNLVSLVVSLVRLVVVLPDDDPPCVVNNVSSVSNNVSSVVVNVVSLVVCPPDLDLVSLVCCCVPPVPVVSVVSNQVVLPDPPDLPLLSLLVNLVVCCVPPVQSSLQSLLSSLLSAQAPVSPDLCSLVSNLVSCLVLLVLLSNLLSLVVSVVSCPPCPDPDDSQCSQVSNDPPDDRPNDCVVVSVVVSVVSNVCSHRSNRDDGRDDRD

Secondary structure (DSSP, 8-state):
----------------------TT----HHHHHHH-THHHHSS---STTHHHHHHHHHHHHHHHHS--HHHHHHHHHHHHHHHHHHHHHHT---SS-HHHHHHHHHHHHHHHHHHHHHHHHTTT---HHHHHHHHHHH--HHHHHHHHHGGG-TT---HHHHHHHHHHHTTT-HHHHHHHHHHHHHH-SSGGGS-THHHHHHHHHHHHTT-HHHHHHHHHHHHHT-TT-SS---HHHHHTTT-TTS------HHHHHHHHHHHHHHHHTT---PPPPPP-

Radius of gyration: 26.86 Å; chains: 1; bounding box: 103×35×83 Å

pLDDT: mean 88.19, std 15.05, range [34.81, 98.44]

Sequence (280 aa):
MIIKTAIQLSIVSVTMLLTACDSFRNDDINSICKDSPELCADIHKIGDCRFKRTTVIRARYYDKIEPSEDNQRKLLNELDEYESCLELTLFMQFTRNKVRKQKRVENYLTAQKLMQEQLLESKGTQDPMLAYYLWTRHQDLKAREVFLSAATKEDVTDTRLLFKLATVNAQSDPQQALTIFYRALKSSQSLEEIPHSSYAIIMTIFYQHKQFEEAYVWALLAEEEDEEDEFPINLELILKKGIVSGDKVIRNEVQLEDKAEYYYKLLKSGKFNEQAPILK